Protein AF-A0A2T6AW06-F1 (afdb_monomer)

Foldseek 3Di:
DDDPPPVVVVVVVCVLVLLADCLLVQQLQQCLVVQACFDLQWQFQFKKWFWFDDPPKIKIWIWTQTCRVAGWTWIWITMPPDPHIDIFIDHFKDDPDQQADPVRARNDQLQDFDWIQGNNRTDTDGDDPVLCVVLVHDRPPPDPSSVSNSCCSVPVVSNDDDQVVVCVRVVHPDRGHTQDMDRWAARHHNPDRCVVGPQSVQVSVCSSVVHNPSHDHDDTQRHSVNRCPSVPPRD

Mean predicted aligned error: 7.68 Å

Sequence (235 aa):
MGVTTQLFSLFLVKEVLNLKGDFLRVVDDAMLDLITFDNDNINMAQARLSVFKDQKDWLLTIETVAFDGDYKNIVNVMGSNYNGRKIFGKEILSFPEWPVNDEGEFIISPYDMIHVKIQGEEVWVRPTQEDYQNAGIEPDPFGPTKLLRLLCYLFRDKFWIHDKELFQVIGIEKEMPLFFRTEHWRHPDVMEKPSQIEFFQQLDSAIAKNDPSIIEIKESNTHWSNWTYSDQPDF

Organism: NCBI:txid1242148

Secondary structure (DSSP, 8-state):
--SHHHHHHHHHHHHHHHTSSHHHHHHHHHHTT---S-BTTBEEEEEEEEEEE-SS-EEEEEEEEEESSSEEEEEEEEETT-SS-EEEEEE-EE-SS-SB-TTS-B---TTS-EEEEETTEEEEE---HHHHHHHT---SS--HHHHHHHHHHHHGGGGSPPHHHHHHHTT-SS---EEEEES---PPPTT--GGGSHHHHHHHHHHHHT-GGG----S---SGGG--SS-----

Nearest PDB structures (foldseek):
  2eoc-assembly1_A  TM=4.296E-01  e=2.277E+00  Homo sapiens
  5ay9-assembly1_A  TM=3.570E-01  e=3.870E+00  Ruminococcus albus 7 = DSM 20455

pLDDT: mean 85.82, std 16.73, range [36.03, 98.44]

InterPro domains:
  IPR054272 Protein of unknown function DUF7003 [PF22535] (22-228)

Structure (mmCIF, N/CA/C/O backbone):
data_AF-A0A2T6AW06-F1
#
_entry.id   AF-A0A2T6AW06-F1
#
loop_
_atom_site.group_PDB
_atom_site.id
_atom_site.type_symbol
_atom_site.label_atom_id
_atom_site.label_alt_id
_atom_site.label_comp_id
_atom_site.label_asym_id
_atom_site.label_entity_id
_atom_site.label_seq_id
_atom_site.pdbx_PDB_ins_code
_atom_site.Cartn_x
_atom_site.Cartn_y
_atom_site.Cartn_z
_atom_site.occupancy
_atom_site.B_iso_or_equiv
_atom_site.auth_seq_id
_atom_site.auth_comp_id
_atom_site.auth_asym_id
_atom_site.auth_atom_id
_atom_site.pdbx_PDB_model_num
ATOM 1 N N . MET A 1 1 ? -25.360 0.531 55.774 1.00 42.22 1 MET A N 1
ATOM 2 C CA . MET A 1 1 ? -25.378 -0.239 54.510 1.00 42.22 1 MET A CA 1
ATOM 3 C C . MET A 1 1 ? -25.730 0.726 53.393 1.00 42.22 1 MET A C 1
ATOM 5 O O . MET A 1 1 ? -26.860 1.186 53.384 1.00 42.22 1 MET A O 1
ATOM 9 N N . GLY A 1 2 ? -24.785 1.121 52.536 1.00 46.12 2 GLY A N 1
ATOM 10 C CA . GLY A 1 2 ? -25.113 2.074 51.464 1.00 46.12 2 GLY A CA 1
ATOM 11 C C . GLY A 1 2 ? -23.944 2.781 50.779 1.00 46.12 2 GLY A C 1
ATOM 12 O O . GLY A 1 2 ? -24.086 3.949 50.457 1.00 46.12 2 GLY A O 1
ATOM 13 N N . VAL A 1 3 ? -22.794 2.125 50.576 1.00 40.16 3 VAL A N 1
ATOM 14 C CA . VAL A 1 3 ? -21.659 2.753 49.853 1.00 40.16 3 VAL A CA 1
ATOM 15 C C . VAL A 1 3 ? -21.122 1.877 48.708 1.00 40.16 3 VAL A C 1
ATOM 17 O O . VAL A 1 3 ? -20.328 2.324 47.892 1.00 40.16 3 VAL A O 1
ATOM 20 N N . THR A 1 4 ? -21.592 0.637 48.561 1.00 44.06 4 THR A N 1
ATOM 21 C CA . THR A 1 4 ? -20.989 -0.327 47.625 1.00 44.06 4 THR A CA 1
ATOM 22 C C .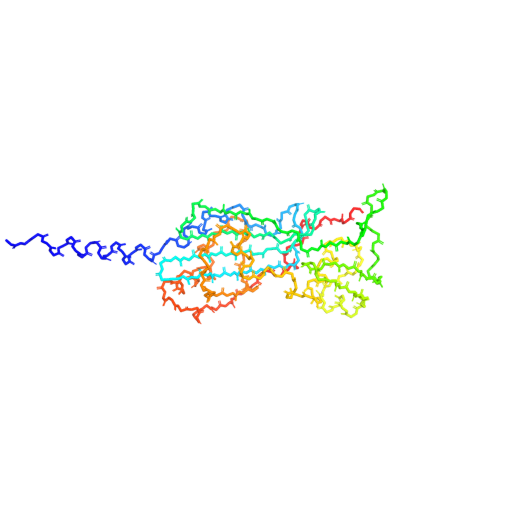 THR A 1 4 ? -21.564 -0.303 46.205 1.00 44.06 4 THR A C 1
ATOM 24 O O . THR A 1 4 ? -20.914 -0.791 45.287 1.00 44.06 4 THR A O 1
ATOM 27 N N . THR A 1 5 ? -22.741 0.287 45.978 1.00 41.75 5 THR A N 1
ATOM 28 C CA . THR A 1 5 ? -23.420 0.206 44.668 1.00 41.75 5 THR A CA 1
ATOM 29 C C . THR A 1 5 ? -22.958 1.278 43.673 1.00 41.75 5 THR A C 1
ATOM 31 O O . THR A 1 5 ? -22.972 1.048 42.467 1.00 41.75 5 THR A O 1
ATOM 34 N N . GLN A 1 6 ? -22.483 2.436 44.146 1.00 41.91 6 GLN A N 1
ATOM 35 C CA . GLN A 1 6 ? -22.081 3.544 43.265 1.00 41.91 6 GLN A CA 1
ATOM 36 C C . GLN A 1 6 ? -20.701 3.322 42.621 1.00 41.91 6 GLN A C 1
ATOM 38 O O . GLN A 1 6 ? -20.530 3.599 41.434 1.00 41.91 6 GLN A O 1
ATOM 43 N N . LEU A 1 7 ? -19.751 2.742 43.365 1.00 41.09 7 LEU A N 1
ATOM 44 C CA . LEU A 1 7 ? -18.394 2.442 42.884 1.00 41.09 7 LEU A CA 1
ATOM 45 C C . LEU A 1 7 ? -18.370 1.337 41.820 1.00 41.09 7 LEU A C 1
ATOM 47 O O . LEU A 1 7 ? -17.645 1.470 40.840 1.00 41.09 7 LEU A O 1
ATOM 51 N N . PHE A 1 8 ? -19.210 0.304 41.952 1.00 39.78 8 PHE A N 1
ATOM 52 C CA . PHE A 1 8 ? -19.344 -0.733 40.921 1.00 39.78 8 PHE A CA 1
ATOM 53 C C . PHE A 1 8 ? -19.911 -0.174 39.610 1.00 39.78 8 PHE A C 1
ATOM 55 O O . PHE A 1 8 ? -19.437 -0.548 38.542 1.00 39.78 8 PHE A O 1
ATOM 62 N N . SER A 1 9 ? -20.861 0.769 39.675 1.00 43.66 9 SER A N 1
ATOM 63 C CA . SER A 1 9 ? -21.398 1.412 38.467 1.00 43.66 9 SER A CA 1
ATOM 64 C C . SER A 1 9 ? -20.379 2.330 37.788 1.00 43.66 9 SER A C 1
ATOM 66 O O . SER A 1 9 ? -20.301 2.343 36.567 1.00 43.66 9 SER A O 1
ATOM 68 N N . LEU A 1 10 ? -19.542 3.042 38.553 1.00 37.84 10 LEU A N 1
ATOM 69 C CA . LEU A 1 10 ? -18.529 3.944 37.999 1.00 37.84 10 LEU A CA 1
ATOM 70 C C . LEU A 1 10 ? -17.351 3.181 37.370 1.00 37.84 10 LEU A C 1
ATOM 72 O O . LEU A 1 10 ? -16.771 3.647 36.393 1.00 37.84 10 LEU A O 1
ATOM 76 N N . PHE A 1 11 ? -17.014 2.008 37.917 1.00 40.41 11 PHE A N 1
ATOM 77 C CA . PHE A 1 11 ? -15.969 1.131 37.384 1.00 40.41 11 PHE A CA 1
ATOM 78 C C . PHE A 1 11 ? -16.415 0.456 36.080 1.00 40.41 11 PHE A C 1
ATOM 80 O O . PHE A 1 11 ? -15.694 0.521 35.090 1.00 40.41 11 PHE A O 1
ATOM 87 N N . LEU A 1 12 ? -17.652 -0.060 36.034 1.00 41.69 12 LEU A N 1
ATOM 88 C CA . LEU A 1 12 ? -18.259 -0.585 34.804 1.00 41.69 12 LEU A CA 1
ATOM 89 C C . LEU A 1 12 ? -18.465 0.507 33.748 1.00 41.69 12 LEU A C 1
ATOM 91 O O . LEU A 1 12 ? -18.233 0.263 32.572 1.00 41.69 12 LEU A O 1
ATOM 95 N N . VAL A 1 13 ? -18.850 1.725 34.141 1.00 43.25 13 VAL A N 1
ATOM 96 C CA . VAL A 1 13 ? -18.962 2.856 33.208 1.00 43.25 13 VAL A CA 1
ATOM 97 C C . VAL A 1 13 ? -17.587 3.268 32.678 1.00 43.25 13 VAL A C 1
ATOM 99 O O . VAL A 1 13 ? -17.487 3.566 31.496 1.00 43.25 13 VAL A O 1
ATOM 102 N N . LYS A 1 14 ? -16.511 3.212 33.478 1.00 36.03 14 LYS A N 1
ATOM 103 C CA . LYS A 1 14 ? -15.139 3.424 32.981 1.00 36.03 14 LYS A CA 1
ATOM 104 C C . LYS A 1 14 ? -14.641 2.300 32.075 1.00 36.03 14 LYS A C 1
ATOM 106 O O . LYS A 1 14 ? -13.979 2.615 31.102 1.00 36.03 14 LYS A O 1
ATOM 111 N N . GLU A 1 15 ? -14.961 1.034 32.334 1.00 40.47 15 GLU A N 1
ATOM 112 C CA . GLU A 1 15 ? -14.611 -0.079 31.430 1.00 40.47 15 GLU A CA 1
ATOM 113 C C . GLU A 1 15 ? -15.417 -0.047 30.123 1.00 40.47 15 GLU A C 1
ATOM 115 O O . GLU A 1 15 ? -14.869 -0.296 29.053 1.00 40.47 15 GLU A O 1
ATOM 120 N N . VAL A 1 16 ? -16.695 0.337 30.182 1.00 37.84 16 VAL A N 1
ATOM 121 C CA . VAL A 1 16 ? -17.551 0.501 28.996 1.00 37.84 16 VAL A CA 1
ATOM 122 C C . VAL A 1 16 ? -17.203 1.777 28.213 1.00 37.84 16 VAL A C 1
ATOM 124 O O . VAL A 1 16 ? -17.357 1.797 26.993 1.00 37.84 16 VAL A O 1
ATOM 127 N N . LEU A 1 17 ? -16.695 2.827 28.873 1.00 39.12 17 LEU A N 1
ATOM 128 C CA . LEU A 1 17 ? -16.169 4.032 28.217 1.00 39.12 17 LEU A CA 1
ATOM 129 C C . LEU A 1 17 ? -14.725 3.856 27.717 1.00 39.12 17 LEU A C 1
ATOM 131 O O . LEU A 1 17 ? -14.400 4.409 26.679 1.00 39.12 17 LEU A O 1
ATOM 135 N N . ASN A 1 18 ? -13.878 3.044 28.359 1.00 41.06 18 ASN A N 1
ATOM 136 C CA . ASN A 1 18 ? -12.513 2.771 27.877 1.00 41.06 18 ASN A CA 1
ATOM 137 C C . ASN A 1 18 ? -12.470 1.898 26.613 1.00 41.06 18 ASN A C 1
ATOM 139 O O . ASN A 1 18 ? -11.429 1.821 25.970 1.00 41.06 18 ASN A O 1
ATOM 143 N N . LEU A 1 19 ? -13.577 1.252 26.240 1.00 42.72 19 LEU A N 1
ATOM 144 C CA . LEU A 1 19 ? -13.702 0.526 24.970 1.00 42.72 19 LEU A CA 1
ATOM 145 C C . LEU A 1 19 ? -14.339 1.377 23.853 1.00 42.72 19 LEU A C 1
ATOM 147 O O . LEU A 1 19 ? -14.372 0.946 22.703 1.00 42.72 19 LEU A O 1
ATOM 151 N N . LYS A 1 20 ? -14.824 2.586 24.170 1.00 46.28 20 LYS A N 1
ATOM 152 C CA . LYS A 1 20 ? -15.375 3.559 23.217 1.00 46.28 20 LYS A CA 1
ATOM 153 C C . LYS A 1 20 ? -14.572 4.858 23.288 1.00 46.28 20 LYS A C 1
ATOM 155 O O . LYS A 1 20 ? -14.874 5.704 24.123 1.00 46.28 20 LYS A O 1
ATOM 160 N N . GLY A 1 21 ? -13.613 5.053 22.386 1.00 55.94 21 GLY A N 1
ATOM 161 C CA . GLY A 1 21 ? -13.165 6.419 22.083 1.00 55.94 21 GLY A CA 1
ATOM 162 C C . GLY A 1 21 ? -11.670 6.683 21.985 1.00 55.94 21 GLY A C 1
ATOM 163 O O . GLY A 1 21 ? -11.306 7.838 21.796 1.00 55.94 21 GLY A O 1
ATOM 164 N N . ASP A 1 22 ? -10.805 5.671 22.064 1.00 80.12 22 ASP A N 1
ATOM 165 C CA . ASP A 1 22 ? -9.368 5.902 21.874 1.00 80.12 22 ASP A CA 1
ATOM 166 C C . ASP A 1 22 ? -8.881 5.653 20.442 1.00 80.12 22 ASP A C 1
ATOM 168 O O . ASP A 1 22 ? -7.802 6.127 20.105 1.00 80.12 22 ASP A O 1
ATOM 172 N N . PHE A 1 23 ? -9.654 4.991 19.567 1.00 90.62 23 PHE A N 1
ATOM 173 C CA . PHE A 1 23 ? -9.221 4.761 18.180 1.00 90.62 23 PHE A CA 1
ATOM 174 C C . PHE A 1 23 ? -8.993 6.080 17.444 1.00 90.62 23 PHE A C 1
ATOM 176 O O . PHE A 1 23 ? -7.883 6.331 16.986 1.00 90.62 23 PHE A O 1
ATOM 183 N N . LEU A 1 24 ? -10.003 6.955 17.392 1.00 91.94 24 LEU A N 1
ATOM 184 C CA . LEU A 1 24 ? -9.873 8.242 16.700 1.00 91.94 24 LEU A CA 1
ATOM 185 C C . LEU A 1 24 ? -8.758 9.103 17.291 1.00 91.94 24 LEU A C 1
ATOM 187 O O . LEU A 1 24 ? -8.012 9.714 16.540 1.00 91.94 24 LEU A O 1
ATOM 191 N N . ARG A 1 25 ? -8.600 9.109 18.619 1.00 89.00 25 ARG A N 1
ATOM 192 C CA . ARG A 1 25 ? -7.515 9.839 19.283 1.00 89.00 25 ARG A CA 1
ATOM 193 C C . ARG A 1 25 ? -6.141 9.293 18.884 1.00 89.00 25 ARG A C 1
ATOM 195 O O . ARG A 1 25 ? -5.274 10.063 18.497 1.00 89.00 25 ARG A O 1
ATOM 202 N N . VAL A 1 26 ? -5.946 7.974 18.963 1.00 88.88 26 VAL A N 1
ATOM 203 C CA . VAL A 1 26 ? -4.674 7.324 18.607 1.00 88.88 26 VAL A CA 1
ATOM 204 C C . VAL A 1 26 ? -4.343 7.553 17.136 1.00 88.88 26 VAL A C 1
ATOM 206 O O . VAL A 1 26 ? -3.192 7.831 16.813 1.00 88.88 26 VAL A O 1
ATOM 209 N N . VAL A 1 27 ? -5.332 7.440 16.250 1.00 89.44 27 VAL A N 1
ATOM 210 C CA . VAL A 1 27 ? -5.133 7.617 14.810 1.00 89.44 27 VAL A CA 1
ATOM 211 C C . VAL A 1 27 ? -4.899 9.091 14.466 1.00 89.44 27 VAL A C 1
ATOM 213 O O . VAL A 1 27 ? -3.992 9.366 13.688 1.00 89.44 27 VAL A O 1
ATOM 216 N N . ASP A 1 28 ? -5.601 10.037 15.097 1.00 88.81 28 ASP A N 1
ATOM 217 C CA . ASP A 1 28 ? -5.308 11.472 14.975 1.00 88.81 28 ASP A CA 1
ATOM 218 C C . ASP A 1 28 ? -3.866 11.788 15.376 1.00 88.81 28 ASP A C 1
ATOM 220 O O . ASP A 1 28 ? -3.157 12.438 14.615 1.00 88.81 28 ASP A O 1
ATOM 224 N N . ASP A 1 29 ? -3.424 11.308 16.543 1.00 83.94 29 ASP A N 1
ATOM 225 C CA . ASP A 1 29 ? -2.073 11.560 17.054 1.00 83.94 29 ASP A CA 1
ATOM 226 C C . ASP A 1 29 ? -0.998 10.909 16.160 1.00 83.94 29 ASP A C 1
ATOM 228 O O . ASP A 1 29 ? 0.067 11.481 15.933 1.00 83.94 29 ASP A O 1
ATOM 232 N N . ALA A 1 30 ? -1.266 9.706 15.645 1.00 81.50 30 ALA A N 1
ATOM 233 C CA . ALA A 1 30 ? -0.309 8.924 14.866 1.00 81.50 30 ALA A CA 1
ATOM 234 C C . ALA A 1 30 ? -0.206 9.353 13.397 1.00 81.50 30 ALA A C 1
ATOM 236 O O . ALA A 1 30 ? 0.849 9.176 12.783 1.00 81.50 30 ALA A O 1
ATOM 237 N N . MET A 1 31 ? -1.290 9.869 12.815 1.00 78.75 31 MET A N 1
ATOM 238 C CA . MET A 1 31 ? -1.335 10.192 11.391 1.00 78.75 31 MET A CA 1
ATOM 239 C C . MET A 1 31 ? -0.787 11.572 11.050 1.00 78.75 31 MET A C 1
ATOM 241 O O . MET A 1 31 ? -0.609 11.835 9.869 1.00 78.75 31 MET A O 1
ATOM 245 N N . LEU A 1 32 ? -0.447 12.412 12.035 1.00 66.75 32 LEU A N 1
ATOM 246 C CA . LEU A 1 32 ? 0.095 13.758 11.794 1.00 66.75 32 LEU A CA 1
ATOM 247 C C . LEU A 1 32 ? 1.377 13.778 10.943 1.00 66.75 32 LEU A C 1
ATOM 249 O O . LEU A 1 32 ? 1.620 14.728 10.207 1.00 66.75 32 LEU A O 1
ATOM 253 N N . ASP A 1 33 ? 2.162 12.706 11.002 1.00 59.56 33 ASP A N 1
ATOM 254 C CA . ASP A 1 33 ? 3.396 12.536 10.228 1.00 59.56 33 ASP A CA 1
ATOM 255 C C . ASP A 1 33 ? 3.199 11.640 8.982 1.00 59.56 33 ASP A C 1
ATOM 257 O O . ASP A 1 33 ? 4.164 11.187 8.362 1.00 59.56 33 ASP A O 1
ATOM 261 N N . LEU A 1 34 ? 1.959 11.235 8.712 1.00 63.47 34 LEU A N 1
ATOM 262 C CA . LEU A 1 34 ? 1.530 10.259 7.700 1.00 63.47 34 LEU A CA 1
ATOM 263 C C . LEU A 1 34 ? 0.617 10.930 6.658 1.00 63.47 34 LEU A C 1
ATOM 265 O O . LEU A 1 34 ? 0.141 10.248 5.762 1.00 63.47 34 LEU A O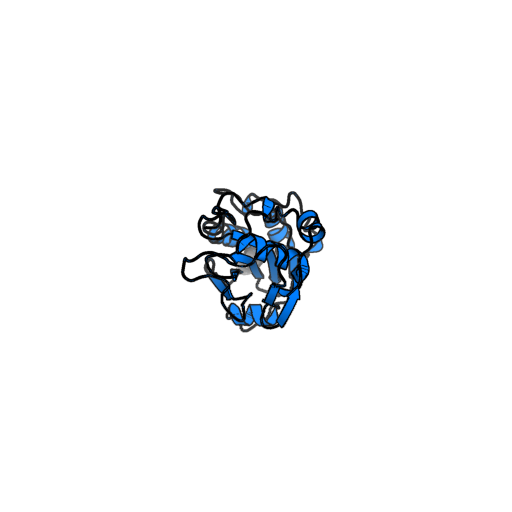 1
ATOM 269 N N . ILE A 1 35 ? 0.338 12.231 6.834 1.00 55.91 35 ILE A N 1
ATOM 270 C CA . ILE A 1 35 ? -0.782 12.944 6.212 1.00 55.91 35 ILE A CA 1
ATOM 271 C C . ILE A 1 35 ? -0.685 12.983 4.679 1.00 55.91 35 ILE A C 1
ATOM 273 O O . ILE A 1 35 ? -1.683 13.211 4.008 1.00 55.91 35 ILE A O 1
ATOM 277 N N . THR A 1 36 ? 0.483 12.732 4.093 1.00 61.00 36 THR A N 1
ATOM 278 C CA . THR A 1 36 ? 0.592 12.669 2.640 1.00 61.00 36 THR A CA 1
ATOM 279 C C . THR A 1 36 ? 1.218 11.362 2.190 1.00 61.00 36 THR A C 1
ATOM 281 O O . THR A 1 36 ? 2.331 11.001 2.575 1.00 61.00 36 THR A O 1
ATOM 284 N N . PHE A 1 37 ? 0.502 10.663 1.306 1.00 68.19 37 PHE A N 1
ATOM 285 C CA . PHE A 1 37 ? 1.133 9.713 0.387 1.00 68.19 37 PHE A CA 1
ATOM 286 C C . PHE A 1 37 ? 2.040 10.415 -0.629 1.00 68.19 37 PHE A C 1
ATOM 288 O O . PHE A 1 37 ? 2.830 9.757 -1.291 1.00 68.19 37 PHE A O 1
ATOM 295 N N . ASP A 1 38 ? 1.916 11.737 -0.717 1.00 55.38 38 ASP A N 1
ATOM 296 C CA . ASP A 1 38 ? 2.674 12.640 -1.567 1.00 55.38 38 ASP A CA 1
ATOM 297 C C . ASP A 1 38 ? 3.701 13.387 -0.699 1.00 55.38 38 ASP A C 1
ATOM 299 O O . ASP A 1 38 ? 3.436 14.433 -0.101 1.00 55.38 38 ASP A O 1
ATOM 303 N N . ASN A 1 39 ? 4.849 12.747 -0.510 1.00 66.81 39 ASN A N 1
ATOM 304 C CA . ASN A 1 39 ? 6.027 13.307 0.147 1.00 66.81 39 ASN A CA 1
ATOM 305 C C . ASN A 1 39 ? 7.137 13.291 -0.900 1.00 66.81 39 ASN A C 1
ATOM 307 O O . ASN A 1 39 ? 7.296 12.269 -1.557 1.00 66.81 39 ASN A O 1
ATOM 311 N N . ASP A 1 40 ? 7.935 14.360 -0.985 1.00 59.69 40 ASP A N 1
ATOM 312 C CA . ASP A 1 40 ? 9.032 14.577 -1.950 1.00 59.69 40 ASP A CA 1
ATOM 313 C C . ASP A 1 40 ? 10.016 13.400 -2.135 1.00 59.69 40 ASP A C 1
ATOM 315 O O . ASP A 1 40 ? 10.842 13.425 -3.046 1.00 59.69 40 ASP A O 1
ATOM 319 N N . ASN A 1 41 ? 9.957 12.383 -1.271 1.00 70.19 41 ASN A N 1
ATOM 320 C CA . ASN A 1 41 ? 10.837 11.220 -1.255 1.00 70.19 41 ASN A CA 1
ATOM 321 C C . ASN A 1 41 ? 10.125 9.867 -1.456 1.00 70.19 41 ASN A C 1
ATOM 323 O O . ASN A 1 41 ? 10.793 8.841 -1.366 1.00 70.19 41 ASN A O 1
ATOM 327 N N . ILE A 1 42 ? 8.798 9.814 -1.633 1.00 81.38 42 ILE A N 1
ATOM 328 C CA . ILE A 1 42 ? 8.043 8.549 -1.696 1.00 81.38 42 ILE A CA 1
ATOM 329 C C . ILE A 1 42 ? 7.013 8.606 -2.824 1.00 81.38 42 ILE A C 1
ATOM 331 O O . ILE A 1 42 ? 5.963 9.226 -2.684 1.00 81.38 42 ILE A O 1
ATOM 335 N N . ASN A 1 43 ? 7.259 7.846 -3.890 1.00 89.06 43 ASN A N 1
ATOM 336 C CA . ASN A 1 43 ? 6.323 7.714 -5.001 1.00 89.06 43 ASN A CA 1
ATOM 337 C C . ASN A 1 43 ? 5.463 6.456 -4.820 1.00 89.06 43 ASN A C 1
ATOM 339 O O . ASN A 1 43 ? 5.918 5.327 -5.038 1.00 89.06 43 ASN A O 1
ATOM 343 N N . MET A 1 44 ? 4.209 6.636 -4.402 1.00 91.94 44 MET A N 1
ATOM 344 C CA . MET A 1 44 ? 3.280 5.529 -4.156 1.00 91.94 44 MET A CA 1
ATOM 345 C C . MET A 1 44 ? 2.804 4.860 -5.459 1.00 91.94 44 MET A C 1
ATOM 347 O O . MET A 1 44 ? 2.527 5.515 -6.469 1.00 91.94 44 MET A O 1
ATOM 351 N N . ALA A 1 45 ? 2.623 3.539 -5.399 1.00 95.12 45 ALA A N 1
ATOM 352 C CA . ALA A 1 45 ? 1.967 2.741 -6.432 1.00 95.12 45 ALA A CA 1
ATOM 353 C C . ALA A 1 45 ? 0.632 2.129 -5.978 1.00 95.12 45 ALA A C 1
ATOM 355 O O . ALA A 1 45 ? -0.321 2.104 -6.754 1.00 95.12 45 ALA A O 1
ATOM 356 N N . GLN A 1 46 ? 0.531 1.662 -4.733 1.00 95.44 46 GLN A N 1
ATOM 357 C CA . GLN A 1 46 ? -0.729 1.180 -4.158 1.00 95.44 46 GLN A CA 1
ATOM 358 C C . GLN A 1 46 ? -0.693 1.233 -2.631 1.00 95.44 46 GLN A C 1
ATOM 360 O O . GLN A 1 46 ? 0.381 1.190 -2.029 1.00 95.44 46 GLN A O 1
ATOM 365 N N . ALA A 1 47 ? -1.868 1.276 -2.003 1.00 95.50 47 ALA A N 1
ATOM 366 C CA . ALA A 1 47 ? -1.987 1.261 -0.553 1.00 95.50 47 ALA A CA 1
ATOM 367 C C . ALA A 1 47 ? -3.107 0.334 -0.069 1.00 95.50 47 ALA A C 1
ATOM 369 O O . ALA A 1 47 ? -4.127 0.159 -0.738 1.00 95.50 47 ALA A O 1
ATOM 370 N N . ARG A 1 48 ? -2.917 -0.248 1.116 1.00 97.19 48 ARG A N 1
ATOM 371 C CA . ARG A 1 48 ? -3.874 -1.152 1.756 1.00 97.19 48 ARG A CA 1
ATOM 372 C C . ARG A 1 48 ? -3.978 -0.862 3.239 1.00 97.19 48 ARG A C 1
ATOM 374 O O . ARG A 1 48 ? -2.982 -0.826 3.955 1.00 97.19 48 ARG A O 1
ATOM 381 N N . LEU A 1 49 ? -5.208 -0.730 3.707 1.00 97.19 49 LEU A N 1
ATOM 382 C CA . LEU A 1 49 ? -5.537 -0.582 5.111 1.00 97.19 49 LEU A CA 1
ATOM 383 C C . LEU A 1 49 ? -6.094 -1.902 5.638 1.00 97.19 49 LEU A C 1
ATOM 385 O O . LEU A 1 49 ? -7.011 -2.479 5.051 1.00 97.19 49 LEU A O 1
ATOM 389 N N . SER A 1 50 ? -5.558 -2.373 6.761 1.00 98.06 50 SER A N 1
ATOM 390 C CA . SER A 1 50 ? -6.090 -3.530 7.484 1.00 98.06 50 SER A CA 1
ATOM 391 C C . SER A 1 50 ? -6.324 -3.179 8.945 1.00 98.06 50 SER A C 1
ATOM 393 O O . SER A 1 50 ? -5.482 -2.557 9.586 1.00 98.06 50 SER A O 1
ATOM 395 N N . VAL A 1 51 ? -7.458 -3.614 9.479 1.00 97.44 51 VAL A N 1
ATOM 396 C CA . VAL A 1 51 ? -7.733 -3.630 10.911 1.00 97.44 51 VAL A CA 1
ATOM 397 C C . VAL A 1 51 ? -7.733 -5.078 11.362 1.00 97.44 51 VAL A C 1
ATOM 399 O O . VAL A 1 51 ? -8.516 -5.886 10.863 1.00 97.44 51 VAL A O 1
ATOM 402 N N . PHE A 1 52 ? -6.881 -5.397 12.325 1.00 96.38 52 PHE A N 1
ATOM 403 C CA . PHE A 1 52 ? -6.910 -6.654 13.057 1.00 96.38 52 PHE A CA 1
ATOM 404 C C . PHE A 1 52 ? -7.466 -6.393 14.448 1.00 96.38 52 PHE A C 1
ATOM 406 O O . PHE A 1 52 ? -7.189 -5.356 15.054 1.00 96.38 52 PHE A O 1
ATOM 413 N N . LYS A 1 53 ? -8.278 -7.311 14.963 1.00 93.81 53 LYS A N 1
ATOM 414 C CA . LYS A 1 53 ? -8.971 -7.101 16.232 1.00 93.81 53 LYS A CA 1
ATOM 415 C C . LYS A 1 53 ? -9.178 -8.416 16.966 1.00 93.81 53 LYS A C 1
ATOM 417 O O . LYS A 1 53 ? -9.595 -9.406 16.373 1.00 93.81 53 LYS A O 1
ATOM 422 N N . ASP A 1 54 ? -8.961 -8.399 18.277 1.00 91.38 54 ASP A N 1
ATOM 423 C CA . ASP A 1 54 ? -9.422 -9.455 19.173 1.00 91.38 54 ASP A CA 1
ATOM 424 C C . ASP A 1 54 ? -10.450 -8.918 20.192 1.00 91.38 54 ASP A C 1
ATOM 426 O O . ASP A 1 54 ? -11.107 -7.895 19.974 1.00 91.38 54 ASP A O 1
ATOM 430 N N . GLN A 1 55 ? -10.697 -9.639 21.285 1.00 85.94 55 GLN A N 1
ATOM 431 C CA . GLN A 1 55 ? -11.680 -9.207 22.285 1.00 85.94 55 GLN A CA 1
ATOM 432 C C . GLN A 1 55 ? -11.262 -7.953 23.066 1.00 85.94 55 GLN A C 1
ATOM 434 O O . GLN A 1 55 ? -12.132 -7.291 23.628 1.00 85.94 55 GLN A O 1
ATOM 439 N N . LYS A 1 56 ? -9.964 -7.649 23.133 1.00 84.81 56 LYS A N 1
ATOM 440 C CA . LYS A 1 56 ? -9.400 -6.581 23.966 1.00 84.81 56 LYS A CA 1
ATOM 441 C C . LYS A 1 56 ? -8.771 -5.476 23.134 1.00 84.81 56 LYS A C 1
ATOM 443 O O . LYS A 1 56 ? -8.919 -4.310 23.480 1.00 84.81 56 LYS A O 1
ATOM 448 N N . ASP A 1 57 ? -8.107 -5.855 22.050 1.00 90.31 57 ASP A N 1
ATOM 449 C CA . ASP A 1 57 ? -7.193 -4.988 21.331 1.00 90.31 57 ASP A CA 1
ATOM 450 C C . ASP A 1 57 ? -7.555 -4.848 19.859 1.00 90.31 57 ASP A C 1
ATOM 452 O O . ASP A 1 57 ? -8.217 -5.705 19.262 1.00 90.31 57 ASP A O 1
ATOM 456 N N . TRP A 1 58 ? -7.074 -3.757 19.269 1.00 93.38 58 TRP A N 1
ATOM 457 C CA . TRP A 1 58 ? -7.126 -3.509 17.835 1.00 93.38 58 TRP 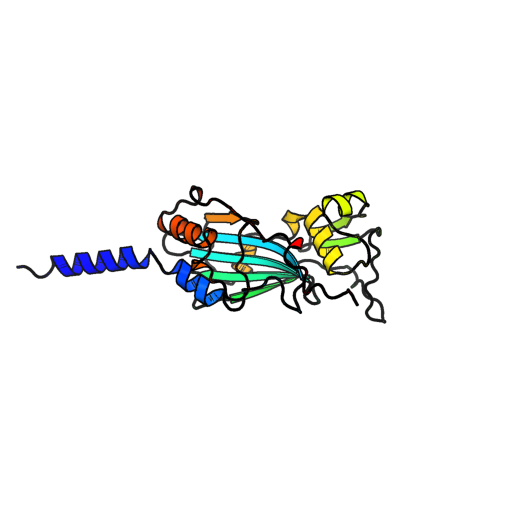A CA 1
ATOM 458 C C . TRP A 1 58 ? -5.758 -3.050 17.326 1.00 93.38 58 TRP A C 1
ATOM 460 O O . TRP A 1 58 ? -4.973 -2.427 18.047 1.00 93.38 58 TRP A O 1
ATOM 470 N N . LEU A 1 59 ? -5.501 -3.358 16.062 1.00 94.12 59 LEU A N 1
ATOM 471 C CA . LEU A 1 59 ? -4.317 -2.981 15.313 1.00 94.12 59 LEU A CA 1
ATOM 472 C C . LEU A 1 59 ? -4.765 -2.450 13.954 1.00 94.12 59 LEU A C 1
ATOM 474 O O . LEU A 1 59 ? -5.480 -3.139 13.234 1.00 94.12 59 LEU A O 1
ATOM 478 N N . LEU A 1 60 ? -4.341 -1.244 13.605 1.00 95.25 60 LEU A N 1
ATOM 479 C CA . LEU A 1 60 ? -4.493 -0.657 12.284 1.00 95.25 60 LEU A CA 1
ATOM 480 C C . LEU A 1 60 ? -3.133 -0.696 11.588 1.00 95.25 60 LEU A C 1
ATOM 482 O O . LEU A 1 60 ? -2.151 -0.162 12.108 1.00 95.25 60 LEU A O 1
ATOM 486 N N . THR A 1 61 ? -3.086 -1.294 10.404 1.00 95.31 61 THR A N 1
ATOM 487 C CA . THR A 1 61 ? -1.918 -1.253 9.527 1.00 95.31 61 THR A CA 1
ATOM 488 C C . THR A 1 61 ? -2.269 -0.549 8.228 1.00 95.31 61 THR A C 1
ATOM 490 O O . THR A 1 61 ? -3.314 -0.821 7.635 1.00 95.31 61 THR A O 1
ATOM 493 N N . ILE A 1 62 ? -1.380 0.324 7.769 1.00 94.56 62 ILE A N 1
ATOM 494 C CA . ILE A 1 62 ? -1.431 0.924 6.436 1.00 94.56 62 ILE A CA 1
ATOM 495 C C . ILE A 1 62 ? -0.144 0.542 5.727 1.00 94.56 62 ILE A C 1
ATOM 497 O O . ILE A 1 62 ? 0.935 0.992 6.109 1.00 94.56 62 ILE A O 1
ATOM 501 N N . GLU A 1 63 ? -0.281 -0.331 4.740 1.00 95.06 63 GLU A N 1
ATOM 502 C CA . GLU A 1 63 ? 0.778 -0.719 3.819 1.00 95.06 63 GLU A CA 1
ATOM 503 C C . GLU A 1 63 ? 0.766 0.232 2.629 1.00 95.06 63 GLU A C 1
ATOM 505 O O . GLU A 1 63 ? -0.275 0.404 1.991 1.00 95.06 63 GLU A O 1
ATOM 510 N N . THR A 1 64 ? 1.922 0.805 2.316 1.00 94.38 64 THR A N 1
ATOM 511 C CA . THR A 1 64 ? 2.143 1.628 1.130 1.00 94.38 64 THR A CA 1
ATOM 512 C C . THR A 1 64 ? 3.250 0.992 0.310 1.00 94.38 64 THR A C 1
ATOM 514 O O . THR A 1 64 ? 4.403 0.952 0.737 1.00 94.38 64 THR A O 1
ATOM 517 N N . VAL A 1 65 ? 2.907 0.500 -0.874 1.00 96.06 65 VAL A N 1
ATOM 518 C CA . VAL A 1 65 ? 3.886 0.053 -1.864 1.00 96.06 65 VAL A CA 1
ATOM 519 C C . VAL A 1 65 ? 4.367 1.280 -2.620 1.00 96.06 65 VAL A C 1
ATOM 521 O O . VAL A 1 65 ? 3.560 1.965 -3.255 1.00 96.06 65 VAL A O 1
ATOM 524 N N . ALA A 1 66 ? 5.660 1.569 -2.528 1.00 93.62 66 ALA A N 1
ATOM 525 C CA . ALA A 1 66 ? 6.244 2.790 -3.058 1.00 93.62 66 ALA A CA 1
ATOM 526 C C . ALA A 1 66 ? 7.694 2.606 -3.515 1.00 93.62 66 ALA A C 1
ATOM 528 O O . ALA A 1 66 ? 8.359 1.622 -3.176 1.00 93.62 66 ALA A O 1
ATOM 529 N N . PHE A 1 67 ? 8.162 3.591 -4.276 1.00 91.62 67 PHE A N 1
ATOM 530 C CA . PHE A 1 67 ? 9.563 3.787 -4.611 1.00 91.62 67 PHE A CA 1
ATOM 531 C C . PHE A 1 67 ? 10.110 5.006 -3.852 1.00 91.62 67 PHE A C 1
ATOM 533 O O . PHE A 1 67 ? 9.550 6.095 -3.966 1.00 91.62 67 PHE A O 1
ATOM 540 N N . ASP A 1 68 ? 11.181 4.818 -3.081 1.00 86.56 68 ASP A N 1
ATOM 541 C CA . ASP A 1 68 ? 11.865 5.867 -2.298 1.00 86.56 68 ASP A CA 1
ATOM 542 C C . ASP A 1 68 ? 13.378 5.939 -2.598 1.00 86.56 68 ASP A C 1
ATOM 544 O O . ASP A 1 68 ? 14.177 6.395 -1.779 1.00 86.56 68 ASP A O 1
ATOM 548 N N . GLY A 1 69 ? 13.777 5.419 -3.762 1.00 87.12 69 GLY A N 1
ATOM 549 C CA . GLY A 1 69 ? 15.147 5.003 -4.075 1.00 87.12 69 GLY A CA 1
ATOM 550 C C . GLY A 1 69 ? 15.285 3.478 -4.101 1.00 87.12 69 GLY A C 1
ATOM 551 O O . GLY A 1 69 ? 16.036 2.954 -4.919 1.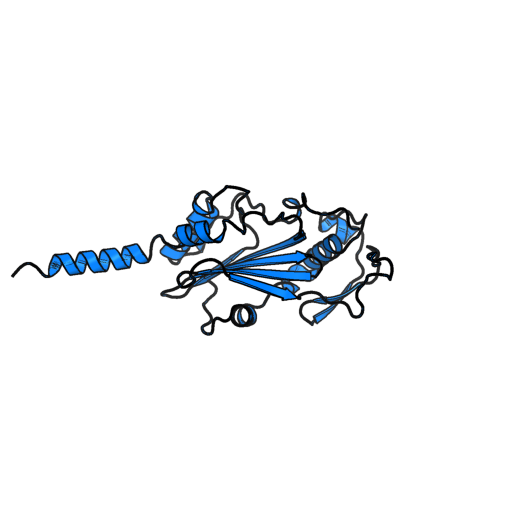00 87.12 69 GLY A O 1
ATOM 552 N N . ASP A 1 70 ? 14.468 2.774 -3.310 1.00 89.81 70 ASP A N 1
ATOM 553 C CA . ASP A 1 70 ? 14.256 1.328 -3.400 1.00 89.81 70 ASP A CA 1
ATOM 554 C C . ASP A 1 70 ? 12.761 1.008 -3.535 1.00 89.81 70 ASP A C 1
ATOM 556 O O . ASP A 1 70 ? 11.892 1.827 -3.238 1.00 89.81 70 ASP A O 1
ATOM 560 N N . TYR A 1 71 ? 12.438 -0.223 -3.930 1.00 94.31 71 TYR A N 1
ATOM 561 C CA . TYR A 1 71 ? 11.057 -0.701 -3.998 1.00 94.31 71 TYR A CA 1
ATOM 562 C C . TYR A 1 71 ? 10.627 -1.327 -2.667 1.00 94.31 71 TYR A C 1
ATOM 564 O O . TYR A 1 71 ? 10.991 -2.467 -2.345 1.00 94.31 71 TYR A O 1
ATOM 572 N N . LYS A 1 72 ? 9.817 -0.598 -1.894 1.00 93.56 72 LYS A N 1
ATOM 573 C CA . LYS A 1 72 ? 9.445 -0.978 -0.526 1.00 93.56 72 LYS A CA 1
ATOM 574 C C . LYS A 1 72 ? 7.936 -1.080 -0.334 1.00 93.56 72 LYS A C 1
ATOM 576 O O . LYS A 1 72 ? 7.158 -0.343 -0.931 1.00 93.56 72 LYS A O 1
ATOM 581 N N . ASN A 1 73 ? 7.530 -1.972 0.564 1.00 94.44 73 ASN A N 1
ATOM 582 C CA . ASN A 1 73 ? 6.251 -1.885 1.254 1.00 94.44 73 ASN A CA 1
ATOM 583 C C . ASN A 1 73 ? 6.511 -1.272 2.636 1.00 94.44 73 ASN A C 1
ATOM 585 O O . ASN A 1 73 ? 7.196 -1.862 3.480 1.00 94.44 73 ASN A O 1
ATOM 589 N N . ILE A 1 74 ? 6.018 -0.051 2.819 1.00 92.75 74 ILE A N 1
ATOM 590 C CA . ILE A 1 74 ? 6.124 0.731 4.046 1.00 92.75 74 ILE A CA 1
ATOM 591 C C . ILE A 1 74 ? 4.876 0.455 4.878 1.00 92.75 74 ILE A C 1
ATOM 593 O O . ILE A 1 74 ? 3.764 0.809 4.492 1.00 92.75 74 ILE A O 1
ATOM 597 N N . VAL A 1 75 ? 5.062 -0.157 6.042 1.00 92.94 75 VAL A N 1
ATOM 598 C CA . VAL A 1 75 ? 3.985 -0.534 6.955 1.00 92.94 75 VAL A CA 1
ATOM 599 C C . VAL A 1 75 ? 3.934 0.450 8.111 1.00 92.94 75 VAL A C 1
ATOM 601 O O . VAL A 1 75 ? 4.790 0.441 8.998 1.00 92.94 75 VAL A O 1
ATOM 604 N N . ASN A 1 76 ? 2.890 1.266 8.135 1.00 92.12 76 ASN A N 1
ATOM 605 C CA . ASN A 1 76 ? 2.557 2.100 9.277 1.00 92.12 76 ASN A CA 1
ATOM 606 C C . ASN A 1 76 ? 1.634 1.329 10.214 1.00 92.12 76 ASN A C 1
ATOM 608 O O . ASN A 1 76 ? 0.621 0.785 9.779 1.00 92.12 76 ASN A O 1
ATOM 612 N N . VAL A 1 77 ? 1.964 1.310 11.502 1.00 92.12 77 VAL A N 1
ATOM 613 C CA . VAL A 1 77 ? 1.262 0.521 12.516 1.00 92.12 77 VAL A CA 1
ATOM 614 C C . VAL A 1 77 ? 0.796 1.417 13.654 1.00 92.12 77 VAL A C 1
ATOM 616 O O . VAL A 1 77 ? 1.582 2.179 14.224 1.00 92.12 77 VAL A O 1
ATOM 619 N N . MET A 1 78 ? -0.482 1.281 13.993 1.00 91.75 78 MET A N 1
ATOM 620 C CA . MET A 1 78 ? -1.154 1.911 15.126 1.00 91.75 78 MET A CA 1
ATOM 621 C C . MET A 1 78 ? -1.966 0.847 15.867 1.00 91.75 78 MET A C 1
ATOM 623 O O . MET A 1 78 ? -2.417 -0.121 15.262 1.00 91.75 78 MET A O 1
ATOM 627 N N . GLY A 1 79 ? -2.201 1.008 17.164 1.00 89.38 79 GLY A N 1
ATOM 628 C CA . GLY A 1 79 ? -3.028 0.058 17.906 1.00 89.38 79 GLY A CA 1
ATOM 629 C C . GLY A 1 79 ? -3.331 0.504 19.326 1.00 89.38 79 GLY A C 1
ATOM 630 O O . GLY A 1 79 ? -2.693 1.422 19.838 1.00 89.38 79 GLY A O 1
ATOM 631 N N . SER A 1 80 ? -4.267 -0.185 19.981 1.00 85.06 80 SER A N 1
ATOM 632 C CA . SER A 1 80 ? -4.694 0.110 21.362 1.00 85.06 80 SER A CA 1
ATOM 633 C C . SER A 1 80 ? -3.550 0.060 22.379 1.00 85.06 80 SER A C 1
ATOM 635 O O . SER A 1 80 ? -3.528 0.847 23.320 1.00 85.06 80 SER A O 1
ATOM 637 N N . ASN A 1 81 ? -2.582 -0.835 22.164 1.00 79.56 81 ASN A N 1
ATOM 638 C CA . ASN A 1 81 ? -1.415 -1.020 23.033 1.00 79.56 81 ASN A CA 1
ATOM 639 C C . ASN A 1 81 ? -0.134 -0.375 22.483 1.00 79.56 81 ASN A C 1
ATOM 641 O O . ASN A 1 81 ? 0.959 -0.623 22.997 1.00 79.56 81 ASN A O 1
ATOM 645 N N . TYR A 1 82 ? -0.247 0.438 21.431 1.00 71.06 82 TYR A N 1
ATOM 646 C CA . TYR A 1 82 ? 0.878 1.167 20.862 1.00 71.06 82 TYR A CA 1
ATOM 647 C C . TYR A 1 82 ? 0.867 2.611 21.346 1.00 71.06 82 TYR A C 1
ATOM 649 O O . TYR A 1 82 ? -0.118 3.328 21.196 1.00 71.06 82 TYR A O 1
ATOM 657 N N . ASN A 1 83 ? 1.994 3.057 21.899 1.00 67.31 83 ASN A N 1
ATOM 658 C CA . ASN A 1 83 ? 2.191 4.472 22.173 1.00 67.31 83 ASN A CA 1
ATOM 659 C C . ASN A 1 83 ? 2.702 5.159 20.899 1.00 67.31 83 ASN A C 1
ATOM 661 O O . ASN A 1 83 ? 3.906 5.179 20.644 1.00 67.31 83 ASN A O 1
ATOM 665 N N . GLY A 1 84 ? 1.773 5.669 20.091 1.00 73.31 84 GLY A N 1
ATOM 666 C CA . GLY A 1 84 ? 2.064 6.335 18.822 1.00 73.31 84 GLY A CA 1
ATOM 667 C C . GLY A 1 84 ? 2.224 5.379 17.636 1.00 73.31 84 GLY A C 1
ATOM 668 O O . GLY A 1 84 ? 1.797 4.223 17.671 1.00 73.31 84 GLY A O 1
ATOM 669 N N . ARG A 1 85 ? 2.829 5.894 16.562 1.00 83.56 85 ARG A N 1
ATOM 670 C CA . ARG A 1 85 ? 3.036 5.197 15.286 1.00 83.56 85 ARG A CA 1
ATOM 671 C C . ARG A 1 85 ? 4.354 4.423 15.281 1.00 83.56 85 ARG A C 1
ATOM 673 O O . ARG A 1 85 ? 5.378 4.936 15.730 1.00 83.56 85 ARG A O 1
ATOM 680 N N . LYS A 1 86 ? 4.358 3.230 14.684 1.00 87.69 86 LYS A N 1
ATOM 681 C CA . LYS A 1 86 ? 5.589 2.547 14.250 1.00 87.69 86 LYS A CA 1
ATOM 682 C C . LYS A 1 86 ? 5.612 2.401 12.734 1.00 87.69 86 LYS A C 1
ATOM 684 O O . LYS A 1 86 ? 4.558 2.240 12.128 1.00 87.69 86 LYS A O 1
ATOM 689 N N . ILE A 1 87 ? 6.806 2.450 12.151 1.00 88.62 87 ILE A N 1
ATOM 690 C CA . ILE A 1 87 ? 7.022 2.324 10.708 1.00 88.62 87 ILE A CA 1
ATOM 691 C C . ILE A 1 87 ? 8.007 1.189 10.474 1.00 88.62 87 ILE A C 1
ATOM 693 O O . ILE A 1 87 ? 9.049 1.124 11.128 1.00 88.62 87 ILE A O 1
ATOM 697 N N . PHE A 1 88 ? 7.671 0.314 9.537 1.00 89.69 88 PHE A N 1
ATOM 698 C CA . PHE A 1 88 ? 8.527 -0.770 9.079 1.00 89.69 88 PHE A CA 1
ATOM 699 C C . PHE A 1 88 ? 8.648 -0.684 7.560 1.00 89.69 88 PHE A C 1
ATOM 701 O O . PHE A 1 88 ? 7.696 -0.295 6.892 1.00 89.69 88 PHE A O 1
ATOM 708 N N . GLY A 1 89 ? 9.807 -1.035 7.016 1.00 89.25 89 GLY A N 1
ATOM 709 C CA . GLY A 1 89 ? 10.025 -1.124 5.577 1.00 89.25 89 GLY A CA 1
ATOM 710 C C . GLY A 1 89 ? 10.440 -2.540 5.213 1.00 89.25 89 GLY A C 1
ATOM 711 O O . GLY A 1 89 ? 11.308 -3.114 5.872 1.00 89.25 89 GLY A O 1
ATOM 712 N N . LYS A 1 90 ? 9.824 -3.095 4.172 1.00 91.56 90 LYS A N 1
ATOM 713 C CA . LYS A 1 90 ? 10.222 -4.372 3.577 1.00 91.56 90 LYS A CA 1
ATOM 714 C C . LYS A 1 90 ? 10.517 -4.148 2.102 1.00 91.56 90 LYS A C 1
ATOM 716 O O . LYS A 1 90 ? 9.669 -3.611 1.397 1.00 91.56 90 LYS A O 1
ATOM 721 N N . GLU A 1 91 ? 11.683 -4.571 1.633 1.00 93.56 91 GLU A N 1
ATOM 722 C CA . GLU A 1 91 ? 11.958 -4.643 0.198 1.00 93.56 91 GLU A CA 1
ATOM 723 C C . GLU A 1 91 ? 11.043 -5.698 -0.439 1.00 93.56 91 GLU A C 1
ATOM 725 O O . GLU A 1 91 ? 10.924 -6.822 0.059 1.00 93.56 91 GLU A O 1
ATOM 730 N N . ILE A 1 92 ? 10.350 -5.324 -1.512 1.00 94.19 92 ILE A N 1
ATOM 731 C CA . ILE A 1 92 ? 9.316 -6.169 -2.135 1.00 94.19 92 ILE A CA 1
ATOM 732 C C . ILE A 1 92 ? 9.582 -6.484 -3.600 1.00 94.19 92 ILE A C 1
ATOM 734 O O . ILE A 1 92 ? 8.959 -7.404 -4.127 1.00 94.19 92 ILE A O 1
ATOM 738 N N . LEU A 1 93 ? 10.493 -5.758 -4.245 1.00 96.19 93 LEU A N 1
ATOM 739 C CA . LEU A 1 93 ? 10.878 -5.975 -5.631 1.00 96.19 93 LEU A CA 1
ATOM 740 C C . LEU A 1 93 ? 12.399 -5.934 -5.729 1.00 96.19 93 LEU A C 1
ATOM 742 O O . LEU A 1 93 ? 13.009 -4.958 -5.304 1.00 96.19 93 LEU A O 1
ATOM 746 N N . SER A 1 94 ? 12.988 -6.964 -6.326 1.00 94.62 94 SER A N 1
ATOM 747 C CA . SER A 1 94 ? 14.415 -6.989 -6.645 1.00 94.62 94 SER A CA 1
ATOM 748 C C . SER A 1 94 ? 14.658 -7.434 -8.081 1.00 94.62 94 SER A C 1
ATOM 750 O O . SER A 1 94 ? 13.842 -8.128 -8.694 1.00 94.62 94 SER A O 1
ATOM 752 N N . PHE A 1 95 ? 15.802 -7.022 -8.617 1.00 94.00 95 PHE A N 1
ATOM 753 C CA . PHE A 1 95 ? 16.267 -7.378 -9.952 1.00 94.00 95 PHE A CA 1
ATOM 754 C C . PHE A 1 95 ? 17.463 -8.326 -9.831 1.00 94.00 95 PHE A C 1
ATOM 756 O O . PHE A 1 95 ? 18.207 -8.234 -8.851 1.00 94.00 95 PHE A O 1
ATOM 763 N N . PRO A 1 96 ? 17.694 -9.219 -10.811 1.00 91.19 96 PRO A N 1
ATOM 764 C CA . PRO A 1 96 ? 18.947 -9.968 -10.888 1.00 91.19 96 PRO A CA 1
ATOM 765 C C . PRO A 1 96 ? 20.173 -9.044 -10.912 1.00 91.19 96 PRO A C 1
ATOM 767 O O . PRO A 1 96 ? 21.165 -9.317 -10.242 1.00 91.19 96 PRO A O 1
ATOM 770 N N . GLU A 1 97 ? 20.063 -7.936 -11.647 1.00 89.88 97 GLU A N 1
ATOM 771 C CA . GLU A 1 97 ? 21.023 -6.836 -11.706 1.00 89.88 97 GLU A CA 1
ATOM 772 C C . GLU A 1 97 ? 20.246 -5.522 -11.626 1.00 89.88 97 GLU A C 1
ATOM 774 O O . GLU A 1 97 ? 19.201 -5.384 -12.265 1.00 89.88 97 GLU A O 1
ATOM 779 N N . TRP A 1 98 ? 20.717 -4.573 -10.815 1.00 89.62 98 TRP A N 1
ATOM 780 C CA . TRP A 1 98 ? 20.028 -3.294 -10.651 1.00 89.62 98 TRP A CA 1
ATOM 781 C C . TRP A 1 98 ? 19.987 -2.544 -11.995 1.00 89.62 98 TRP A C 1
ATOM 783 O O . TRP A 1 98 ? 21.042 -2.375 -12.607 1.00 89.62 98 TRP A O 1
ATOM 793 N N . PRO A 1 99 ? 18.806 -2.109 -12.480 1.00 91.12 99 PRO A N 1
ATOM 794 C CA . PRO A 1 99 ? 18.627 -1.600 -13.840 1.00 91.12 99 PRO A CA 1
ATOM 795 C C . PRO A 1 99 ? 19.025 -0.124 -13.960 1.00 91.12 99 PRO A C 1
ATOM 797 O O . PRO A 1 99 ? 18.242 0.709 -14.419 1.00 91.12 99 PRO A O 1
ATOM 800 N N . VAL A 1 100 ? 20.242 0.197 -13.535 1.00 91.12 100 VAL A N 1
ATOM 801 C CA . VAL A 1 100 ? 20.819 1.536 -13.623 1.00 91.12 100 VAL A CA 1
ATOM 802 C C . VAL A 1 100 ? 22.212 1.440 -14.238 1.00 91.12 100 VAL A C 1
ATOM 804 O O . VAL A 1 100 ? 22.996 0.574 -13.850 1.00 91.12 100 VAL A O 1
ATOM 807 N N . ASN A 1 101 ? 22.507 2.294 -15.220 1.00 90.19 101 ASN A N 1
ATOM 808 C CA . ASN A 1 101 ? 23.829 2.348 -15.850 1.00 90.19 101 ASN A CA 1
ATOM 809 C C . ASN A 1 101 ? 24.852 3.114 -14.988 1.00 90.19 101 ASN A C 1
ATOM 811 O O . ASN A 1 101 ? 24.533 3.662 -13.935 1.00 90.19 101 ASN A O 1
ATOM 815 N N . ASP A 1 102 ? 26.098 3.183 -15.461 1.00 90.12 102 ASP A N 1
ATOM 816 C CA . ASP A 1 102 ? 27.186 3.894 -14.774 1.00 90.12 102 ASP A CA 1
ATOM 817 C C . ASP A 1 102 ? 26.940 5.412 -14.633 1.00 90.12 102 ASP A C 1
ATOM 819 O O . ASP A 1 102 ? 27.589 6.071 -13.819 1.00 90.12 102 ASP A O 1
ATOM 823 N N . GLU A 1 103 ? 26.010 5.971 -15.413 1.00 88.94 103 GLU A N 1
ATOM 824 C CA . GLU A 1 103 ? 25.615 7.384 -15.381 1.00 88.94 103 GLU A CA 1
ATOM 825 C C . GLU A 1 103 ? 24.465 7.649 -14.392 1.00 88.94 103 GLU A C 1
ATOM 827 O O . GLU A 1 103 ? 24.141 8.803 -14.120 1.00 88.94 103 GLU A O 1
ATOM 832 N N . GLY A 1 104 ? 23.898 6.599 -13.784 1.00 86.56 104 GLY A N 1
ATOM 833 C CA . GLY A 1 104 ? 22.776 6.709 -12.852 1.00 86.56 104 GLY A CA 1
ATOM 834 C C . GLY A 1 104 ? 21.399 6.676 -13.523 1.00 86.56 104 GL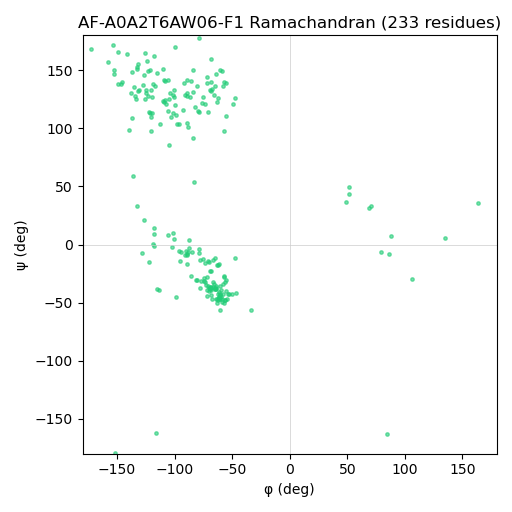Y A C 1
ATOM 835 O O . GLY A 1 104 ? 20.395 6.856 -12.837 1.00 86.56 104 GLY A O 1
ATOM 836 N N . GLU A 1 105 ? 21.331 6.410 -14.828 1.00 88.31 105 GLU A N 1
ATOM 837 C CA . GLU A 1 105 ? 20.083 6.394 -15.590 1.00 88.31 105 GLU A CA 1
ATOM 838 C C . GLU A 1 105 ? 19.393 5.032 -15.511 1.00 88.31 105 GLU A C 1
ATOM 840 O O . GLU A 1 105 ? 20.031 3.978 -15.595 1.00 88.31 105 GLU A O 1
ATOM 845 N N . PHE A 1 106 ? 18.067 5.053 -15.411 1.00 91.25 106 PHE A N 1
ATOM 846 C CA . PHE A 1 106 ? 17.243 3.853 -15.452 1.00 91.25 106 PHE A CA 1
ATOM 847 C C . PHE A 1 106 ? 17.160 3.296 -16.882 1.00 91.25 106 PHE A C 1
ATOM 849 O O . PHE A 1 106 ? 16.706 3.983 -17.793 1.00 91.25 106 PHE A O 1
ATOM 856 N N . ILE A 1 107 ? 17.590 2.047 -17.090 1.00 92.62 107 ILE A N 1
ATOM 857 C CA . ILE A 1 107 ? 17.822 1.503 -18.448 1.00 92.62 107 ILE A CA 1
ATOM 858 C C . ILE A 1 107 ? 16.730 0.574 -18.986 1.00 92.62 107 ILE A C 1
ATOM 860 O O . ILE A 1 107 ? 16.844 0.090 -20.112 1.00 92.62 107 ILE A O 1
ATOM 864 N N . ILE A 1 108 ? 15.689 0.279 -18.207 1.00 93.19 108 ILE A N 1
ATOM 865 C CA . ILE A 1 108 ? 14.575 -0.539 -18.703 1.00 93.19 108 ILE A CA 1
ATOM 866 C C . ILE A 1 108 ? 13.713 0.323 -19.621 1.00 93.19 108 ILE A C 1
ATOM 868 O O . ILE A 1 108 ? 13.225 1.370 -19.205 1.00 93.19 108 ILE A O 1
ATOM 872 N N . SER A 1 109 ? 13.465 -0.147 -20.844 1.00 93.88 109 SER A N 1
ATOM 873 C CA . SER A 1 109 ? 12.472 0.470 -21.724 1.00 93.88 109 SER A CA 1
ATOM 874 C C . SER A 1 109 ? 11.067 -0.059 -21.404 1.00 93.88 109 SER A C 1
ATOM 876 O O . SER A 1 109 ? 10.923 -1.225 -21.025 1.00 93.88 109 SER A O 1
ATOM 878 N N . PRO A 1 110 ? 10.000 0.733 -21.616 1.00 94.88 110 PRO A N 1
ATOM 879 C CA . PRO A 1 110 ? 8.634 0.345 -21.244 1.00 94.88 110 PRO A CA 1
ATOM 880 C C . PRO A 1 110 ? 8.155 -0.973 -21.886 1.00 94.88 110 PRO A C 1
ATOM 882 O O . PRO A 1 110 ? 7.338 -1.691 -21.324 1.00 94.88 110 PRO A O 1
ATOM 885 N N . TYR A 1 111 ? 8.685 -1.353 -23.049 1.00 97.00 111 TYR A N 1
ATOM 886 C CA . TYR A 1 111 ? 8.257 -2.560 -23.773 1.00 97.00 111 TYR A CA 1
ATOM 887 C C . TYR A 1 111 ? 9.250 -3.727 -23.697 1.00 97.00 111 TYR A C 1
ATOM 889 O O . TYR A 1 111 ? 9.079 -4.735 -24.396 1.00 97.00 111 TYR A O 1
ATOM 897 N N . ASP A 1 112 ? 10.288 -3.608 -22.867 1.00 95.31 112 ASP A N 1
ATOM 898 C CA . ASP A 1 112 ? 11.262 -4.676 -22.679 1.00 95.31 112 ASP A CA 1
ATOM 899 C C . ASP A 1 112 ? 10.651 -5.884 -21.960 1.00 95.31 112 ASP A C 1
ATOM 901 O O . ASP A 1 112 ? 9.625 -5.814 -21.281 1.00 95.31 112 ASP A O 1
ATOM 905 N N . MET A 1 113 ? 11.298 -7.042 -22.113 1.00 96.44 113 MET A N 1
ATOM 906 C CA . MET A 1 113 ? 11.023 -8.164 -21.221 1.00 96.44 113 MET A CA 1
ATOM 907 C C . MET A 1 113 ? 11.605 -7.835 -19.845 1.00 96.44 113 MET A C 1
ATOM 909 O O . MET A 1 113 ? 12.822 -7.777 -19.686 1.00 96.44 113 MET A O 1
ATOM 913 N N . ILE A 1 114 ? 10.739 -7.668 -18.856 1.00 96.06 114 ILE A N 1
ATOM 914 C CA . ILE A 1 114 ? 11.095 -7.403 -17.467 1.00 96.06 114 ILE A CA 1
ATOM 915 C C . ILE A 1 114 ? 11.223 -8.739 -16.737 1.00 96.06 114 ILE A C 1
ATOM 917 O O . ILE A 1 114 ? 10.311 -9.567 -16.777 1.00 96.06 114 ILE A O 1
ATOM 921 N N . HIS A 1 115 ? 12.350 -8.931 -16.051 1.00 95.88 115 HIS A N 1
ATOM 922 C CA . HIS A 1 115 ? 12.601 -10.061 -15.159 1.00 95.88 115 HIS A CA 1
ATOM 923 C C . HIS A 1 115 ? 12.923 -9.538 -13.760 1.00 95.88 115 HIS A C 1
ATOM 925 O O . HIS A 1 115 ? 13.934 -8.868 -13.555 1.00 95.88 115 HIS A O 1
ATOM 931 N N . VAL A 1 116 ? 12.044 -9.834 -12.807 1.00 96.94 116 VAL A N 1
ATOM 932 C CA . VAL A 1 116 ? 12.119 -9.351 -11.422 1.00 96.94 116 VAL A CA 1
ATOM 933 C C . VAL A 1 116 ? 11.694 -10.437 -10.444 1.00 96.94 116 VAL A C 1
ATOM 935 O O . VAL A 1 116 ? 11.021 -11.397 -10.818 1.00 96.94 116 VAL A O 1
ATOM 938 N N . LYS A 1 117 ? 12.028 -10.249 -9.169 1.00 97.31 117 LYS A N 1
ATOM 939 C CA . LYS A 1 117 ? 11.460 -11.008 -8.056 1.00 97.31 117 LYS A CA 1
ATOM 940 C C . LYS A 1 117 ? 10.512 -10.130 -7.265 1.00 97.31 117 LYS A C 1
ATOM 942 O O . LYS A 1 117 ? 10.947 -9.131 -6.698 1.00 97.31 117 LYS A O 1
ATOM 947 N N . ILE A 1 118 ? 9.252 -10.536 -7.163 1.00 96.81 118 ILE A N 1
ATOM 948 C CA . ILE A 1 118 ? 8.260 -9.890 -6.300 1.00 96.81 118 ILE A CA 1
ATOM 949 C C . ILE A 1 118 ? 8.124 -10.741 -5.039 1.00 96.81 118 ILE A C 1
ATOM 951 O O . ILE A 1 118 ? 7.710 -11.895 -5.110 1.00 96.81 118 ILE A O 1
ATOM 955 N N . GLN A 1 119 ? 8.540 -10.204 -3.891 1.00 93.06 119 GLN A N 1
ATOM 956 C CA . GLN A 1 119 ? 8.609 -10.930 -2.613 1.00 93.06 119 GLN A CA 1
ATOM 957 C C . GLN A 1 119 ? 9.320 -12.298 -2.713 1.00 93.06 119 GLN A C 1
ATOM 959 O O . GLN A 1 119 ? 8.946 -13.269 -2.059 1.00 93.06 119 GLN A O 1
ATOM 964 N N . GLY A 1 120 ? 10.362 -12.373 -3.547 1.00 92.81 120 GLY A N 1
ATOM 965 C CA . GLY A 1 120 ? 11.148 -13.587 -3.781 1.00 92.81 120 GLY A CA 1
ATOM 966 C C . GLY A 1 120 ? 10.596 -14.529 -4.858 1.00 92.81 120 GLY A C 1
ATOM 967 O O . GLY A 1 120 ? 11.304 -15.458 -5.244 1.00 92.81 120 GLY A O 1
ATOM 968 N N . GLU A 1 121 ? 9.390 -14.291 -5.379 1.00 94.69 121 GLU A N 1
ATOM 969 C CA . GLU A 1 121 ? 8.830 -15.045 -6.504 1.00 94.69 121 GLU A CA 1
ATOM 970 C C . GLU A 1 121 ? 9.275 -14.439 -7.838 1.00 94.69 121 GLU A C 1
ATOM 972 O O . GLU A 1 121 ? 9.092 -13.247 -8.078 1.00 94.69 121 GLU A O 1
ATOM 977 N N . GLU A 1 122 ? 9.850 -15.267 -8.708 1.00 96.62 122 GLU A N 1
ATOM 978 C CA . GLU A 1 122 ? 10.303 -14.853 -10.037 1.00 96.62 122 GLU A CA 1
ATOM 979 C C . GLU A 1 122 ? 9.120 -14.518 -10.958 1.00 96.62 122 GLU A C 1
ATOM 981 O O . GLU A 1 122 ? 8.172 -15.298 -11.091 1.00 96.62 122 GLU A O 1
ATOM 986 N N . VAL A 1 123 ? 9.209 -13.379 -11.639 1.00 96.88 123 VAL A N 1
ATOM 987 C CA . VAL A 1 123 ? 8.211 -12.886 -12.587 1.00 96.88 123 VAL A CA 1
ATOM 988 C C . VAL A 1 123 ? 8.900 -12.449 -13.875 1.00 96.88 123 VAL A C 1
ATOM 990 O O . VAL A 1 123 ? 9.869 -11.689 -13.856 1.00 96.88 123 VAL A O 1
ATOM 993 N N . TRP A 1 124 ? 8.349 -12.905 -15.002 1.00 96.94 124 TRP A N 1
ATOM 994 C CA . TRP A 1 124 ? 8.710 -12.459 -16.344 1.00 96.94 124 TRP A CA 1
ATOM 995 C C . TRP A 1 124 ? 7.489 -11.855 -17.011 1.00 96.94 124 TRP A C 1
ATOM 997 O O . TRP A 1 124 ? 6.439 -12.499 -17.087 1.00 96.94 124 TRP A O 1
ATOM 1007 N N . VAL A 1 125 ? 7.625 -10.635 -17.514 1.00 97.38 125 VAL A N 1
ATOM 1008 C CA . VAL A 1 125 ? 6.532 -9.945 -18.191 1.00 97.38 125 VAL A CA 1
ATOM 1009 C C . VAL A 1 125 ? 7.067 -9.079 -19.315 1.00 97.38 125 VAL A C 1
ATOM 1011 O O . VAL A 1 125 ? 8.098 -8.432 -19.177 1.00 97.38 125 VAL A O 1
ATOM 1014 N N . ARG A 1 126 ? 6.358 -9.062 -20.440 1.00 97.81 126 ARG A N 1
ATOM 1015 C CA . ARG A 1 126 ? 6.589 -8.098 -21.513 1.00 97.81 126 ARG A CA 1
ATOM 1016 C C . ARG A 1 126 ? 5.364 -7.192 -21.588 1.00 97.81 126 ARG A C 1
ATOM 1018 O O . ARG A 1 126 ? 4.345 -7.666 -22.094 1.00 97.81 126 ARG A O 1
ATOM 1025 N N . PRO A 1 127 ? 5.439 -5.952 -21.082 1.00 97.94 127 PRO A N 1
ATOM 1026 C CA . PRO A 1 127 ? 4.321 -5.027 -21.139 1.00 97.94 127 PRO A CA 1
ATOM 1027 C C . PRO A 1 127 ? 3.890 -4.722 -22.569 1.00 97.94 127 PRO A C 1
ATOM 1029 O O . PRO A 1 127 ? 4.694 -4.703 -23.507 1.00 97.94 127 PRO A O 1
ATOM 1032 N N . THR A 1 128 ? 2.606 -4.444 -22.723 1.00 98.12 128 THR A N 1
ATOM 1033 C CA . THR A 1 128 ? 1.982 -4.013 -23.969 1.00 98.12 128 THR A CA 1
ATOM 1034 C C . THR A 1 128 ? 1.386 -2.620 -23.810 1.00 98.12 128 THR A C 1
ATOM 1036 O O . THR A 1 128 ? 1.118 -2.156 -22.705 1.00 98.12 128 THR A O 1
ATOM 1039 N N . GLN A 1 129 ? 1.117 -1.950 -24.931 1.00 97.94 129 GLN A N 1
ATOM 1040 C CA . GLN A 1 129 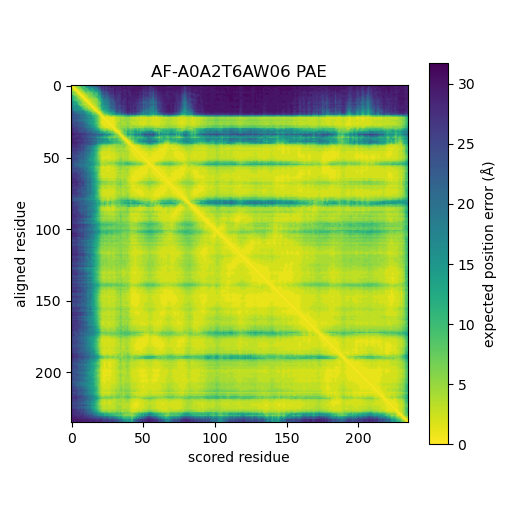? 0.413 -0.665 -24.925 1.00 97.94 129 GLN A CA 1
ATOM 1041 C C . GLN A 1 129 ? -0.958 -0.749 -24.225 1.00 97.94 129 GLN A C 1
ATOM 1043 O O . GLN A 1 129 ? -1.390 0.228 -23.616 1.00 97.94 129 GLN A O 1
ATOM 1048 N N . GLU A 1 130 ? -1.633 -1.900 -24.311 1.00 98.25 130 GLU A N 1
ATO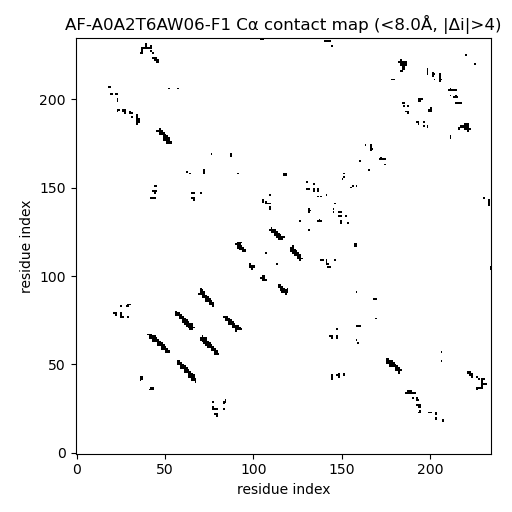M 1049 C CA . GLU A 1 130 ? -2.923 -2.145 -23.659 1.00 98.25 130 GLU A CA 1
ATOM 1050 C C . GLU A 1 130 ? -2.778 -2.228 -22.131 1.00 98.25 130 GLU A C 1
ATOM 1052 O O . GLU A 1 130 ? -3.603 -1.658 -21.419 1.00 98.25 130 GLU A O 1
ATOM 1057 N N . ASP A 1 131 ? -1.701 -2.838 -21.621 1.00 98.38 131 ASP A N 1
ATOM 1058 C CA . ASP A 1 131 ? -1.418 -2.875 -20.177 1.00 98.38 131 ASP A CA 1
ATOM 1059 C C . ASP A 1 131 ? -1.273 -1.457 -19.609 1.00 98.38 131 ASP A C 1
ATOM 1061 O O . ASP A 1 131 ? -1.884 -1.121 -18.595 1.00 98.38 131 ASP A O 1
ATOM 1065 N N . TYR A 1 132 ? -0.526 -0.597 -20.307 1.00 98.19 132 TYR A N 1
ATOM 1066 C CA . TYR A 1 132 ? -0.362 0.812 -19.945 1.00 98.19 132 TYR A CA 1
ATOM 1067 C C . TYR A 1 132 ? -1.686 1.584 -19.968 1.00 98.19 132 TYR A C 1
ATOM 1069 O O . TYR A 1 132 ? -2.011 2.284 -19.007 1.00 98.19 132 TYR A O 1
ATOM 1077 N N . GLN A 1 133 ? -2.482 1.419 -21.029 1.00 97.88 133 GLN A N 1
ATOM 1078 C CA . GLN A 1 133 ? -3.785 2.080 -21.164 1.00 97.88 133 GLN A CA 1
ATOM 1079 C C . GLN A 1 133 ? -4.751 1.664 -20.053 1.00 97.88 133 GLN A C 1
ATOM 1081 O O . GLN A 1 133 ? -5.390 2.521 -19.442 1.00 97.88 133 GLN A O 1
ATOM 1086 N N . ASN A 1 134 ? -4.828 0.367 -19.754 1.00 98.06 134 ASN A N 1
ATOM 1087 C CA . ASN A 1 134 ? -5.723 -0.146 -18.723 1.00 98.06 134 ASN A CA 1
ATOM 1088 C C . ASN A 1 134 ? -5.258 0.218 -17.304 1.00 98.06 134 ASN A C 1
ATOM 1090 O O . ASN A 1 134 ? -6.092 0.362 -16.408 1.00 98.06 134 ASN A O 1
ATOM 1094 N N . ALA A 1 135 ? -3.950 0.393 -17.099 1.00 97.06 135 ALA A N 1
ATOM 1095 C CA . ALA A 1 135 ? -3.386 0.895 -15.850 1.00 97.06 135 ALA A CA 1
ATOM 1096 C C . ALA A 1 135 ? -3.521 2.423 -15.692 1.00 97.06 135 ALA A C 1
ATOM 1098 O O . ALA A 1 135 ? -3.303 2.937 -14.594 1.00 97.06 135 ALA A O 1
ATOM 1099 N N . GLY A 1 136 ? -3.854 3.152 -16.765 1.00 96.62 136 GLY A N 1
ATOM 1100 C CA . GLY A 1 136 ? -3.859 4.616 -16.782 1.00 96.62 136 GLY A CA 1
ATOM 1101 C C . GLY A 1 136 ? -2.456 5.224 -16.685 1.00 96.62 136 GLY A C 1
ATOM 1102 O O . GLY A 1 136 ? -2.291 6.282 -16.083 1.00 96.62 136 GLY A O 1
ATOM 1103 N N . ILE A 1 137 ? -1.441 4.539 -17.222 1.00 96.19 137 ILE A N 1
ATOM 1104 C CA . ILE A 1 137 ? -0.033 4.944 -17.156 1.00 96.19 137 ILE A CA 1
ATOM 1105 C C . ILE A 1 137 ? 0.430 5.371 -18.547 1.00 96.19 137 ILE A C 1
ATOM 1107 O O . ILE A 1 137 ? 0.405 4.579 -19.485 1.00 96.19 137 ILE A O 1
ATOM 1111 N N . GLU A 1 138 ? 0.929 6.598 -18.663 1.00 94.62 138 GLU A N 1
ATOM 1112 C CA . GLU A 1 138 ? 1.664 7.031 -19.853 1.00 94.62 138 GLU A CA 1
ATOM 1113 C C . GLU A 1 138 ? 3.078 6.427 -19.823 1.00 94.62 138 GLU A C 1
ATOM 1115 O O . GLU A 1 138 ? 3.806 6.672 -18.854 1.00 94.62 138 GLU A O 1
ATOM 1120 N N . PRO A 1 139 ? 3.495 5.640 -20.833 1.00 91.94 139 PRO A N 1
ATOM 1121 C CA . PRO A 1 139 ? 4.745 4.883 -20.782 1.00 91.94 139 PRO A CA 1
ATOM 1122 C C . PRO A 1 139 ? 5.988 5.778 -20.776 1.00 91.94 139 PRO A C 1
ATOM 1124 O O . PRO A 1 139 ? 6.953 5.437 -20.106 1.00 91.94 139 PRO A O 1
ATOM 1127 N N . ASP A 1 140 ? 5.950 6.942 -21.431 1.00 90.38 140 ASP A N 1
ATOM 1128 C CA . ASP A 1 140 ? 7.099 7.845 -21.547 1.00 90.38 140 ASP A CA 1
ATOM 1129 C C . ASP A 1 140 ? 6.916 9.132 -20.715 1.00 90.38 140 ASP A C 1
ATOM 1131 O O . ASP A 1 140 ? 5.802 9.662 -20.638 1.00 90.38 140 ASP A O 1
ATOM 1135 N N . PRO A 1 141 ? 7.976 9.660 -20.068 1.00 90.19 141 PRO A N 1
ATOM 1136 C CA . PRO A 1 141 ? 9.258 8.989 -19.800 1.00 90.19 141 PRO A CA 1
ATOM 1137 C C . PRO A 1 141 ? 9.058 7.782 -18.873 1.00 90.19 141 PRO A C 1
ATOM 1139 O O . PRO A 1 141 ? 8.164 7.825 -18.031 1.00 90.19 141 PRO A O 1
ATOM 1142 N N . PHE A 1 142 ? 9.844 6.714 -19.027 1.00 91.56 142 PHE A N 1
ATOM 1143 C CA . PHE A 1 142 ? 9.714 5.512 -18.199 1.00 91.56 142 PHE A CA 1
ATOM 1144 C C . PHE A 1 142 ? 10.766 5.491 -17.093 1.00 91.56 142 PHE A C 1
ATOM 1146 O O . PHE A 1 142 ? 11.948 5.690 -17.355 1.00 91.56 142 PHE A O 1
ATOM 1153 N N . GLY A 1 143 ? 10.337 5.201 -15.870 1.00 92.62 143 GLY A N 1
ATOM 1154 C CA . GLY A 1 143 ? 11.211 5.173 -14.707 1.00 92.62 143 GLY A CA 1
ATOM 1155 C C . GLY A 1 143 ? 10.730 4.209 -13.625 1.00 92.62 143 GLY A C 1
ATOM 1156 O O . GLY A 1 143 ? 9.692 3.549 -13.789 1.00 92.62 143 GLY A O 1
ATOM 1157 N N . PRO A 1 144 ? 11.462 4.125 -12.500 1.00 93.44 144 PRO A N 1
ATOM 1158 C CA . PRO A 1 144 ? 11.191 3.178 -11.419 1.00 93.44 144 PRO A CA 1
ATOM 1159 C C . PRO A 1 144 ? 9.749 3.237 -10.902 1.00 93.44 144 PRO A C 1
ATOM 1161 O O . PRO A 1 144 ? 9.098 2.207 -10.716 1.00 93.44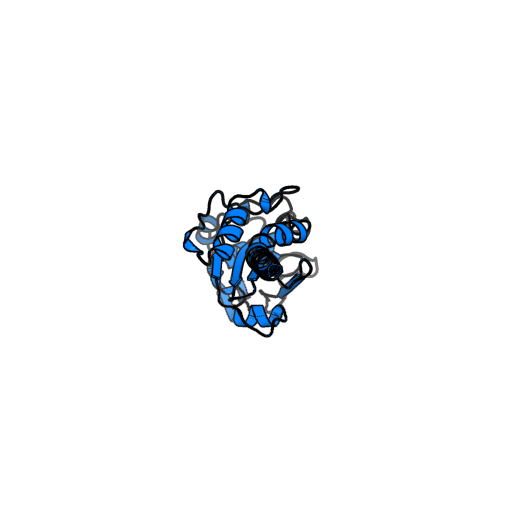 144 PRO A O 1
ATOM 1164 N N . THR A 1 145 ? 9.207 4.445 -10.739 1.00 93.44 145 THR A N 1
ATOM 1165 C CA . THR A 1 145 ? 7.839 4.663 -10.250 1.00 93.44 145 THR A CA 1
ATOM 1166 C C . THR A 1 145 ? 6.794 4.072 -11.195 1.00 93.44 145 THR A C 1
ATOM 1168 O O . THR A 1 145 ? 5.884 3.357 -10.763 1.00 93.44 145 THR A O 1
ATOM 1171 N N . LYS A 1 146 ? 6.919 4.335 -12.502 1.00 94.88 146 LYS A N 1
ATOM 1172 C CA . LYS A 1 146 ? 5.990 3.810 -13.514 1.00 94.88 146 LYS A CA 1
ATOM 1173 C C . LYS A 1 146 ? 6.123 2.303 -13.672 1.00 94.88 146 LYS A C 1
ATOM 1175 O O . LYS A 1 146 ? 5.101 1.632 -13.820 1.00 94.88 146 LYS A O 1
ATOM 1180 N N . LEU A 1 147 ? 7.341 1.768 -13.568 1.00 96.62 147 LEU A N 1
ATOM 1181 C CA . LEU A 1 147 ? 7.550 0.326 -13.507 1.00 96.62 147 LEU A CA 1
ATOM 1182 C C . LEU A 1 147 ? 6.803 -0.283 -12.312 1.00 96.62 147 LEU A C 1
ATOM 1184 O O . LEU A 1 147 ? 6.048 -1.237 -12.496 1.00 96.62 147 LEU A O 1
ATOM 1188 N N . LEU A 1 148 ? 6.948 0.281 -11.108 1.00 96.94 148 LEU A N 1
ATOM 1189 C CA . LEU A 1 148 ? 6.264 -0.231 -9.919 1.00 96.94 148 LEU A CA 1
ATOM 1190 C C . LEU A 1 148 ? 4.739 -0.171 -10.060 1.00 96.94 148 LEU A C 1
ATOM 1192 O O . LEU A 1 148 ? 4.065 -1.156 -9.759 1.00 96.94 148 LEU A O 1
ATOM 1196 N N . ARG A 1 149 ? 4.191 0.951 -10.545 1.00 97.06 149 ARG A N 1
ATOM 1197 C CA . ARG A 1 149 ? 2.745 1.122 -10.779 1.00 97.06 149 ARG A CA 1
ATOM 1198 C C . ARG A 1 149 ? 2.207 0.109 -11.786 1.00 97.06 149 ARG A C 1
ATOM 1200 O O . ARG A 1 149 ? 1.168 -0.500 -11.534 1.00 97.06 149 ARG A O 1
ATOM 1207 N N . LEU A 1 150 ? 2.935 -0.130 -12.876 1.00 98.06 150 LEU A N 1
ATOM 1208 C CA . LEU A 1 150 ? 2.575 -1.142 -13.866 1.00 98.06 150 LEU A CA 1
ATOM 1209 C C . LEU A 1 150 ? 2.610 -2.553 -13.267 1.00 98.06 150 LEU A C 1
ATOM 1211 O O . LEU A 1 150 ? 1.665 -3.321 -13.437 1.00 98.06 150 LEU A O 1
ATOM 1215 N N . LEU A 1 151 ? 3.671 -2.904 -12.538 1.00 98.06 151 LEU A N 1
ATOM 1216 C CA . LEU A 1 151 ? 3.765 -4.218 -11.902 1.00 98.06 151 LEU A CA 1
ATOM 1217 C C . LEU A 1 151 ? 2.669 -4.409 -10.845 1.00 98.06 151 LEU A C 1
ATOM 1219 O O . LEU A 1 151 ? 2.103 -5.495 -10.767 1.00 98.06 151 LEU A O 1
ATOM 1223 N N . CYS A 1 152 ? 2.315 -3.373 -10.080 1.00 97.62 152 CYS A N 1
ATOM 1224 C CA . CYS A 1 152 ? 1.183 -3.408 -9.149 1.00 97.62 152 CYS A CA 1
ATOM 1225 C C . CYS A 1 152 ? -0.156 -3.579 -9.879 1.00 97.62 152 CYS A C 1
ATOM 1227 O O . CYS A 1 152 ? -1.034 -4.285 -9.393 1.00 97.62 152 CYS A O 1
ATOM 1229 N N . TYR A 1 153 ? -0.322 -2.993 -11.066 1.00 97.88 153 TYR A N 1
ATOM 1230 C CA . TYR A 1 153 ? -1.501 -3.241 -11.894 1.00 97.88 153 TYR A CA 1
ATOM 1231 C C . TYR A 1 153 ? -1.583 -4.713 -12.342 1.00 97.88 153 TYR A C 1
ATOM 1233 O O . TYR A 1 153 ? -2.627 -5.345 -12.178 1.00 97.88 153 TYR A O 1
ATOM 1241 N N . LEU A 1 154 ? -0.477 -5.280 -12.835 1.00 97.81 154 LEU A N 1
ATOM 1242 C CA . LEU A 1 154 ? -0.427 -6.642 -13.388 1.00 97.81 154 LEU A CA 1
ATOM 1243 C C . LEU A 1 154 ? -0.405 -7.749 -12.320 1.00 97.81 154 LEU A C 1
ATOM 1245 O O . LEU A 1 154 ? -0.920 -8.844 -12.542 1.00 97.81 154 LEU A O 1
ATOM 1249 N N . PHE A 1 155 ? 0.192 -7.474 -11.161 1.00 97.56 155 PHE A N 1
ATOM 1250 C CA . PHE A 1 155 ? 0.481 -8.452 -10.110 1.00 97.56 155 PHE A CA 1
ATOM 1251 C C . PHE A 1 155 ? 0.067 -7.963 -8.716 1.00 97.56 155 PHE A C 1
ATOM 1253 O O . PHE A 1 155 ? 0.723 -8.301 -7.731 1.00 97.56 155 PHE A O 1
ATOM 1260 N N . ARG A 1 156 ? -1.017 -7.182 -8.629 1.00 94.69 156 ARG A N 1
ATOM 1261 C CA . ARG A 1 156 ? -1.525 -6.505 -7.417 1.00 94.69 156 ARG A CA 1
ATOM 1262 C C . ARG A 1 156 ? -1.316 -7.275 -6.115 1.00 94.69 156 ARG A C 1
ATOM 1264 O O . ARG A 1 156 ? -0.661 -6.778 -5.199 1.00 94.69 156 ARG A O 1
ATOM 1271 N N . ASP A 1 157 ? -1.818 -8.508 -6.058 1.00 94.56 157 ASP A N 1
ATOM 1272 C CA . ASP A 1 157 ? -1.813 -9.322 -4.839 1.00 94.56 157 ASP A CA 1
ATOM 1273 C C . ASP A 1 157 ? -0.413 -9.783 -4.406 1.00 94.56 157 ASP A C 1
ATOM 1275 O O . ASP A 1 157 ? -0.198 -10.069 -3.228 1.00 94.56 157 ASP A O 1
ATOM 1279 N N . LYS A 1 158 ? 0.558 -9.831 -5.329 1.00 96.00 158 LYS A N 1
ATOM 1280 C CA . LYS A 1 158 ? 1.932 -10.269 -5.041 1.00 96.00 158 LYS A CA 1
ATOM 1281 C C . LYS A 1 158 ? 2.736 -9.246 -4.247 1.00 96.00 158 LYS A C 1
ATOM 1283 O O . LYS A 1 158 ? 3.770 -9.609 -3.702 1.00 96.00 158 LYS A O 1
ATOM 1288 N N . PHE A 1 159 ? 2.300 -7.991 -4.167 1.00 96.31 159 PHE A N 1
ATOM 1289 C CA . PHE A 1 159 ? 3.020 -6.924 -3.457 1.00 96.31 159 PHE A CA 1
ATOM 1290 C C . PHE A 1 159 ? 2.606 -6.769 -1.987 1.00 96.31 159 PHE A C 1
ATOM 1292 O O . PHE A 1 159 ? 3.240 -6.042 -1.217 1.00 96.31 159 PHE A O 1
ATOM 1299 N N . TRP A 1 160 ? 1.548 -7.464 -1.586 1.00 96.12 160 TRP A N 1
ATOM 1300 C CA . TRP A 1 160 ? 1.027 -7.429 -0.233 1.00 96.12 160 TRP A CA 1
ATOM 1301 C C . TRP A 1 160 ? 1.766 -8.383 0.697 1.00 96.12 160 TRP A C 1
ATOM 1303 O O . TRP A 1 160 ? 1.903 -9.568 0.392 1.00 96.12 160 TRP A O 1
ATOM 1313 N N . ILE A 1 161 ? 2.181 -7.906 1.873 1.00 94.56 161 ILE A N 1
ATOM 1314 C CA . ILE A 1 161 ? 2.763 -8.793 2.883 1.00 94.56 161 ILE A CA 1
ATOM 1315 C C . ILE A 1 161 ? 1.646 -9.717 3.389 1.00 94.56 161 ILE A C 1
ATOM 1317 O O . ILE A 1 161 ? 0.522 -9.277 3.664 1.00 94.56 161 ILE A O 1
ATOM 1321 N N . HIS A 1 162 ? 1.929 -11.016 3.485 1.00 93.38 162 HIS A N 1
ATOM 1322 C CA . HIS A 1 162 ? 0.981 -11.970 4.056 1.00 93.38 162 HIS A CA 1
ATOM 1323 C C . HIS A 1 162 ? 0.808 -11.718 5.556 1.00 93.38 162 HIS A C 1
ATOM 1325 O O . HIS A 1 162 ? 1.794 -11.514 6.252 1.00 93.38 162 HIS A O 1
ATOM 1331 N N . ASP A 1 163 ? -0.417 -11.810 6.082 1.00 94.31 163 ASP A N 1
ATOM 1332 C CA . ASP A 1 163 ? -0.740 -11.438 7.473 1.00 94.31 163 ASP A CA 1
ATOM 1333 C C . ASP A 1 163 ? 0.205 -12.067 8.516 1.00 94.31 163 ASP A C 1
ATOM 1335 O O . ASP A 1 163 ? 0.691 -11.382 9.412 1.00 94.31 163 ASP A O 1
ATOM 1339 N N . LYS A 1 164 ? 0.545 -13.353 8.367 1.00 92.19 164 LYS A N 1
ATOM 1340 C CA . LYS A 1 164 ? 1.497 -14.038 9.258 1.00 92.19 164 LYS A CA 1
ATOM 1341 C C . LYS A 1 164 ? 2.891 -13.404 9.237 1.00 92.19 164 LYS A C 1
ATOM 1343 O O . LYS A 1 164 ? 3.522 -13.245 10.278 1.00 92.19 164 LYS A O 1
ATOM 1348 N N . GLU A 1 165 ? 3.383 -13.066 8.052 1.00 92.94 165 GLU A N 1
ATOM 1349 C CA . GLU A 1 165 ? 4.664 -12.380 7.900 1.00 92.94 165 GLU A CA 1
ATOM 1350 C C . GLU A 1 165 ? 4.571 -10.929 8.385 1.00 92.94 165 GLU A C 1
ATOM 1352 O O . GLU A 1 165 ? 5.499 -10.440 9.019 1.00 92.94 165 GLU A O 1
ATOM 1357 N N . LEU A 1 166 ? 3.434 -10.260 8.177 1.00 93.75 166 LEU A N 1
ATOM 1358 C CA . LEU A 1 166 ? 3.190 -8.907 8.666 1.00 93.75 166 LEU A CA 1
ATOM 1359 C C . LEU A 1 166 ? 3.374 -8.841 10.186 1.00 93.75 166 LEU A C 1
ATOM 1361 O O . LEU A 1 166 ? 4.112 -7.983 10.662 1.00 93.75 166 LEU A O 1
ATOM 1365 N N . PHE A 1 167 ? 2.791 -9.781 10.941 1.00 93.38 167 PHE A N 1
ATOM 1366 C CA . PHE A 1 167 ? 2.979 -9.868 12.395 1.00 93.38 167 PHE A CA 1
ATOM 1367 C C . PHE A 1 167 ? 4.450 -10.092 12.798 1.00 93.38 167 PHE A C 1
ATOM 1369 O O . PHE A 1 167 ? 4.903 -9.511 13.788 1.00 93.38 167 PHE A O 1
ATOM 1376 N N . GLN A 1 168 ? 5.218 -10.856 12.010 1.00 91.75 168 GLN A N 1
ATOM 1377 C CA . GLN A 1 168 ? 6.662 -11.034 12.220 1.00 91.75 168 GLN A CA 1
ATOM 1378 C C . GLN A 1 168 ? 7.440 -9.737 11.967 1.00 91.75 168 GLN A C 1
ATOM 1380 O O . GLN A 1 168 ? 8.252 -9.347 12.806 1.00 91.75 168 GLN A O 1
ATOM 1385 N N . VAL A 1 169 ? 7.161 -9.049 10.853 1.00 87.94 169 VAL A N 1
ATOM 1386 C CA . VAL A 1 169 ? 7.793 -7.774 10.474 1.00 87.94 169 VAL A CA 1
ATOM 1387 C C . VAL A 1 169 ? 7.583 -6.717 11.557 1.00 87.94 169 VAL A C 1
ATOM 1389 O O . VAL A 1 169 ? 8.523 -6.014 11.921 1.00 87.94 169 VAL A O 1
ATOM 1392 N N . ILE A 1 170 ? 6.371 -6.629 12.111 1.00 88.94 170 ILE A N 1
ATOM 1393 C CA . ILE A 1 170 ? 6.017 -5.607 13.108 1.00 88.94 170 ILE A CA 1
ATOM 1394 C C . ILE A 1 170 ? 6.336 -6.023 14.558 1.00 88.94 170 ILE A C 1
ATOM 1396 O O . ILE A 1 170 ? 6.133 -5.233 15.488 1.00 88.94 170 ILE A O 1
ATOM 1400 N N . GLY A 1 171 ? 6.827 -7.252 14.760 1.00 86.94 171 GLY A N 1
ATOM 1401 C CA . GLY A 1 171 ? 7.259 -7.777 16.057 1.00 86.94 171 GLY A CA 1
ATOM 1402 C C . GLY A 1 171 ? 6.126 -8.049 17.053 1.00 86.94 171 GLY A C 1
ATOM 1403 O O . GLY A 1 171 ? 6.323 -7.868 18.255 1.00 86.94 171 GLY A O 1
ATOM 1404 N N . ILE A 1 172 ? 4.940 -8.446 16.581 1.00 85.12 172 ILE A N 1
ATOM 1405 C CA . ILE A 1 172 ? 3.826 -8.877 17.441 1.00 85.12 172 ILE A CA 1
ATOM 1406 C C . ILE A 1 172 ? 3.787 -10.405 17.478 1.00 85.12 172 ILE A C 1
ATOM 1408 O O . ILE A 1 172 ? 3.571 -11.054 16.461 1.00 85.12 172 ILE A O 1
ATOM 1412 N N . GLU A 1 173 ? 3.934 -10.983 18.671 1.00 82.50 173 GLU A N 1
ATOM 1413 C CA . GLU A 1 173 ? 3.921 -12.443 18.851 1.00 82.50 173 GLU A CA 1
ATOM 1414 C C . GLU A 1 173 ? 2.526 -13.061 18.697 1.00 82.50 173 GLU A C 1
ATOM 1416 O O . GLU A 1 173 ? 2.384 -14.191 18.230 1.00 82.50 173 GLU A O 1
ATOM 1421 N N . LYS A 1 174 ? 1.484 -12.337 19.121 1.00 86.81 174 LYS A N 1
ATOM 1422 C CA . LYS A 1 174 ? 0.103 -12.820 19.091 1.00 86.81 174 LYS A CA 1
ATOM 1423 C C . LYS A 1 174 ? -0.615 -12.283 17.860 1.00 86.81 174 LYS A C 1
ATOM 1425 O O . LYS A 1 174 ? -1.063 -11.139 17.854 1.00 86.81 174 LYS A O 1
ATOM 1430 N N . GLU A 1 175 ? -0.780 -13.140 16.860 1.00 90.75 175 GLU A N 1
ATOM 1431 C CA . GLU A 1 175 ? -1.605 -12.834 15.692 1.00 90.75 175 GLU A CA 1
ATOM 1432 C C . GLU A 1 175 ? -3.045 -12.507 16.118 1.00 90.75 175 GLU A C 1
ATOM 1434 O O . GLU A 1 175 ? -3.645 -13.169 16.976 1.00 90.75 175 GLU A O 1
ATOM 1439 N N . MET A 1 176 ? -3.597 -11.462 15.511 1.00 93.69 176 MET A N 1
ATOM 1440 C CA . MET A 1 176 ? -4.968 -11.016 15.726 1.00 93.69 176 MET A CA 1
ATOM 1441 C C . MET A 1 176 ? -5.801 -11.347 14.483 1.00 93.69 176 MET A C 1
ATOM 1443 O O . MET A 1 176 ? -5.304 -11.187 13.368 1.00 93.69 176 MET A O 1
ATOM 1447 N N . PRO A 1 177 ? -7.063 -11.783 14.633 1.00 95.81 177 PRO A N 1
ATOM 1448 C CA . PRO A 1 177 ? -7.943 -12.000 13.491 1.00 95.81 177 PRO A CA 1
ATOM 1449 C C . PRO A 1 177 ? -8.106 -10.736 12.644 1.00 95.81 177 PRO A C 1
ATOM 1451 O O . PRO A 1 177 ? -8.259 -9.635 13.182 1.00 95.81 177 PRO A O 1
ATOM 1454 N N . LEU A 1 178 ? -8.124 -10.901 11.320 1.00 97.81 178 LEU A N 1
ATOM 1455 C CA . LEU A 1 178 ? -8.486 -9.825 10.404 1.00 97.81 178 LEU A CA 1
ATOM 1456 C C . LEU A 1 178 ? -9.945 -9.419 10.652 1.00 97.81 178 LEU A C 1
ATOM 1458 O O . LEU A 1 178 ? -10.851 -10.248 10.574 1.00 97.81 178 LEU A O 1
ATOM 1462 N N . PHE A 1 179 ? -10.161 -8.142 10.955 1.00 98.19 179 PHE A N 1
ATOM 1463 C CA . PHE A 1 179 ? -11.478 -7.563 11.208 1.00 98.19 179 PHE A CA 1
ATOM 1464 C C . PHE A 1 179 ? -12.026 -6.845 9.975 1.00 98.19 179 PHE A C 1
ATOM 1466 O O . PHE A 1 179 ? -13.189 -7.021 9.621 1.00 98.19 179 PHE A O 1
ATOM 1473 N N . PHE A 1 180 ? -11.187 -6.049 9.314 1.00 98.44 180 PHE A N 1
ATOM 1474 C CA . PHE A 1 180 ? -11.556 -5.294 8.120 1.00 98.44 180 PHE A CA 1
ATOM 1475 C C . PHE A 1 180 ? -10.328 -5.055 7.239 1.00 98.44 180 PHE A C 1
ATOM 1477 O O . PHE A 1 180 ? -9.223 -4.886 7.752 1.00 98.44 180 PHE A O 1
ATOM 1484 N N . ARG A 1 181 ? -10.509 -5.024 5.917 1.00 98.25 181 ARG A N 1
ATOM 1485 C CA . ARG A 1 181 ? -9.449 -4.712 4.952 1.00 98.25 181 ARG A CA 1
ATOM 1486 C C . ARG A 1 181 ? -10.031 -3.983 3.755 1.00 98.25 181 ARG A C 1
ATOM 1488 O O . ARG A 1 181 ? -11.086 -4.367 3.259 1.00 98.25 181 ARG A O 1
ATOM 1495 N N . THR A 1 182 ? -9.323 -2.964 3.286 1.00 98.12 182 THR A N 1
ATOM 1496 C CA . THR A 1 182 ? -9.677 -2.230 2.072 1.00 98.12 182 THR A CA 1
ATOM 1497 C C . THR A 1 182 ? -8.438 -1.626 1.419 1.00 98.12 182 THR A C 1
ATOM 1499 O O . THR A 1 182 ? -7.480 -1.259 2.096 1.00 98.12 182 THR A O 1
ATOM 1502 N N . GLU A 1 183 ? -8.472 -1.491 0.100 1.00 97.38 183 GLU A N 1
ATOM 1503 C CA . GLU A 1 183 ? -7.543 -0.648 -0.671 1.00 97.38 183 GLU A CA 1
ATOM 1504 C C . GLU A 1 183 ? -8.156 0.732 -0.961 1.00 97.38 183 GLU A C 1
ATOM 1506 O O . GLU A 1 183 ? -7.496 1.626 -1.482 1.00 97.38 183 GLU A O 1
ATOM 1511 N N . HIS A 1 184 ? -9.427 0.919 -0.598 1.00 97.06 184 HIS A N 1
ATOM 1512 C CA . HIS A 1 184 ? -10.223 2.102 -0.884 1.00 97.06 184 HIS A CA 1
ATOM 1513 C C . HIS A 1 184 ? -10.691 2.765 0.406 1.00 97.06 184 HIS A C 1
ATOM 1515 O O . HIS A 1 184 ? -11.509 2.215 1.149 1.00 97.06 184 HIS A O 1
ATOM 1521 N N . TRP A 1 185 ? -10.176 3.962 0.655 1.00 95.81 185 TRP A N 1
ATOM 1522 C CA . TRP A 1 185 ? -10.672 4.877 1.674 1.00 95.81 185 TRP A CA 1
ATOM 1523 C C . TRP A 1 185 ? -10.342 6.320 1.294 1.00 95.81 185 TRP A C 1
ATOM 1525 O O . TRP A 1 185 ? -9.627 6.562 0.316 1.00 95.81 185 TRP A O 1
ATOM 1535 N N . ARG A 1 186 ? -10.888 7.271 2.053 1.00 93.38 186 ARG A N 1
ATOM 1536 C CA . ARG A 1 186 ? -10.469 8.671 2.014 1.00 93.38 186 ARG A CA 1
ATOM 1537 C C . ARG A 1 186 ? -9.319 8.857 3.001 1.00 93.38 186 ARG A C 1
ATOM 1539 O O . ARG A 1 186 ? -9.535 8.879 4.212 1.00 93.38 186 ARG A O 1
ATOM 1546 N N . HIS A 1 187 ? -8.099 8.899 2.487 1.00 91.56 187 HIS A N 1
ATOM 1547 C CA . HIS A 1 187 ? -6.907 9.253 3.242 1.00 91.56 187 HIS A CA 1
ATOM 1548 C C . HIS A 1 187 ? -6.927 10.763 3.556 1.00 91.56 187 HIS A C 1
ATOM 1550 O O . HIS A 1 187 ? -7.334 11.527 2.673 1.00 91.56 187 HIS A O 1
ATOM 1556 N N . PRO A 1 188 ? -6.542 11.190 4.777 1.00 89.44 188 PRO A N 1
ATOM 1557 C CA . PRO A 1 188 ? -6.475 12.610 5.127 1.00 89.44 188 PRO A CA 1
ATOM 1558 C C . PRO A 1 188 ? -5.524 13.390 4.216 1.00 89.44 188 PRO A C 1
ATOM 1560 O O . PRO A 1 188 ? -4.545 12.827 3.747 1.00 89.44 188 PRO A O 1
ATOM 1563 N N . ASP A 1 189 ? -5.808 14.670 3.986 1.00 81.56 189 ASP A N 1
ATOM 1564 C CA . ASP A 1 189 ? -4.888 15.625 3.341 1.00 81.56 189 ASP A CA 1
ATOM 1565 C C . ASP A 1 189 ? -4.189 16.508 4.396 1.00 81.56 189 ASP A C 1
ATOM 1567 O O . ASP A 1 189 ? -4.576 16.493 5.569 1.00 81.56 189 ASP A O 1
ATOM 1571 N N . VAL A 1 190 ? -3.166 17.286 4.010 1.00 74.94 190 VAL A N 1
ATOM 1572 C CA . VAL A 1 190 ? -2.334 18.126 4.893 1.00 74.94 190 VAL A CA 1
ATOM 1573 C C . VAL A 1 190 ? -3.225 18.973 5.807 1.00 74.94 190 VAL A C 1
ATOM 1575 O O . VAL A 1 190 ? -4.010 19.791 5.337 1.00 74.94 190 VAL A O 1
ATOM 1578 N N . MET A 1 191 ? -3.068 18.806 7.128 1.00 78.06 191 MET A N 1
ATOM 1579 C CA . MET A 1 191 ? -3.853 19.444 8.207 1.00 78.06 191 MET A CA 1
ATOM 1580 C C . MET A 1 191 ? -5.235 18.843 8.521 1.00 78.06 191 MET A C 1
ATOM 1582 O O . MET A 1 191 ? -5.845 19.263 9.511 1.00 78.06 191 MET A O 1
ATOM 1586 N N . GLU A 1 192 ? -5.738 17.878 7.750 1.00 86.56 192 GLU A N 1
ATOM 1587 C CA . GLU A 1 192 ? -6.978 17.167 8.073 1.00 86.56 192 GLU A CA 1
ATOM 1588 C C . GLU A 1 192 ? -6.720 16.064 9.104 1.00 86.56 192 GLU A C 1
ATOM 1590 O O . GLU A 1 192 ? -5.751 15.308 9.022 1.00 86.56 192 GLU A O 1
ATOM 1595 N N . LYS A 1 193 ? -7.608 15.954 10.095 1.00 89.06 193 LYS A N 1
ATOM 1596 C CA . LYS A 1 193 ? -7.542 14.872 11.076 1.00 89.06 193 LYS A CA 1
ATOM 1597 C C . LYS A 1 193 ? -8.380 13.679 10.624 1.00 89.06 193 LYS A C 1
ATOM 1599 O O . LYS A 1 193 ? -9.524 13.883 10.217 1.00 89.06 193 LYS A O 1
ATOM 1604 N N . PRO A 1 194 ? -7.897 12.440 10.799 1.00 91.38 194 PRO A N 1
ATOM 1605 C CA . PRO A 1 194 ? -8.693 11.228 10.611 1.00 91.38 194 PRO A CA 1
ATOM 1606 C C . PRO A 1 194 ? -10.072 11.299 11.277 1.00 91.38 194 PRO A C 1
ATOM 1608 O O . PRO A 1 194 ? -11.073 10.953 10.657 1.00 91.38 194 PRO A O 1
ATOM 1611 N N . SER A 1 195 ? -10.169 11.837 12.494 1.00 92.75 195 SER A N 1
ATOM 1612 C CA . SER A 1 195 ? -11.434 12.018 13.217 1.00 92.75 195 SER A CA 1
ATOM 1613 C C . SER A 1 195 ? -12.456 12.927 12.533 1.00 92.75 195 SER A C 1
ATOM 1615 O O . SER A 1 195 ? -13.639 12.870 12.873 1.00 92.75 195 SER A O 1
ATOM 1617 N N . GLN A 1 196 ? -12.045 13.736 11.556 1.00 92.50 196 GLN A N 1
ATOM 1618 C CA . GLN A 1 196 ? -12.926 14.583 10.748 1.00 92.50 196 GLN A CA 1
ATOM 1619 C C . GLN A 1 196 ? -13.442 13.867 9.490 1.00 92.50 196 GLN A C 1
ATOM 1621 O O . GLN A 1 196 ? -14.350 14.371 8.833 1.00 92.50 196 GLN A O 1
ATOM 1626 N N . ILE A 1 197 ? -12.909 12.686 9.177 1.00 93.31 197 ILE A N 1
ATOM 1627 C CA . ILE A 1 197 ? -13.221 11.922 7.971 1.00 93.31 197 ILE A CA 1
ATOM 1628 C C . ILE A 1 197 ? -14.204 10.799 8.307 1.00 93.31 197 ILE A C 1
ATOM 1630 O O . ILE A 1 197 ? -13.958 9.977 9.194 1.00 93.31 197 ILE A O 1
ATOM 1634 N N . GLU A 1 198 ? -15.299 10.720 7.544 1.00 95.69 198 GLU A N 1
ATOM 1635 C CA . GLU A 1 198 ? -16.385 9.751 7.758 1.00 95.69 198 GLU A CA 1
ATOM 1636 C C . GLU A 1 198 ? -15.868 8.304 7.842 1.00 95.69 198 GLU A C 1
ATOM 1638 O O . GLU A 1 198 ? -16.258 7.559 8.738 1.00 95.69 198 GLU A O 1
ATOM 1643 N N . PHE A 1 199 ? -14.927 7.922 6.973 1.00 96.38 199 PHE A N 1
ATOM 1644 C CA . PHE A 1 199 ? -14.338 6.581 6.963 1.00 96.38 199 PHE A CA 1
ATOM 1645 C C . PHE A 1 199 ? -13.740 6.167 8.322 1.00 96.38 199 PHE A C 1
ATOM 1647 O O . PHE A 1 199 ? -14.030 5.077 8.817 1.00 96.38 199 PHE A O 1
ATOM 1654 N N . PHE A 1 200 ? -12.951 7.028 8.974 1.00 95.25 200 PHE A N 1
ATOM 1655 C CA . PHE A 1 200 ? -12.344 6.686 10.267 1.00 95.25 200 PHE A CA 1
ATOM 1656 C C . PHE A 1 200 ? -13.363 6.729 11.414 1.00 95.25 200 PHE A C 1
ATOM 1658 O O . PHE A 1 200 ? -13.267 5.925 12.341 1.00 95.25 200 PHE A O 1
ATOM 1665 N N . GLN A 1 201 ? -14.379 7.598 11.340 1.00 95.56 201 GLN A N 1
ATOM 1666 C CA . GLN A 1 201 ? -15.502 7.595 12.291 1.00 95.56 201 GLN A CA 1
ATOM 1667 C C . GLN A 1 201 ? -16.316 6.291 12.206 1.00 95.56 201 GLN A C 1
ATOM 1669 O O . GLN A 1 201 ? -16.750 5.741 13.226 1.00 95.56 201 GLN A O 1
ATOM 1674 N N . GLN A 1 202 ? -16.507 5.770 10.991 1.00 96.44 202 GLN A N 1
ATOM 1675 C CA . GLN A 1 202 ? -17.143 4.475 10.776 1.00 96.44 202 GLN A CA 1
ATOM 1676 C C . GLN A 1 202 ? -16.261 3.322 11.270 1.00 96.44 202 GLN A C 1
ATOM 1678 O O . GLN A 1 202 ? -16.794 2.410 11.900 1.00 96.44 202 GLN A O 1
ATOM 1683 N N . LEU A 1 203 ? -14.935 3.373 11.071 1.00 96.31 203 LEU A N 1
ATOM 1684 C CA . LEU A 1 203 ? -14.008 2.384 11.639 1.00 96.31 203 LEU A CA 1
ATOM 1685 C C . LEU A 1 203 ? -14.084 2.333 13.170 1.00 96.31 203 LEU A C 1
ATOM 1687 O O . LEU A 1 203 ? -14.224 1.244 13.725 1.00 96.31 203 LEU A O 1
ATOM 1691 N N . ASP A 1 204 ? -14.066 3.483 13.851 1.00 95.50 204 ASP A N 1
ATOM 1692 C CA . ASP A 1 204 ? -14.243 3.556 15.311 1.00 95.50 204 ASP A CA 1
ATOM 1693 C C . ASP A 1 204 ? -15.566 2.908 15.745 1.00 95.50 204 ASP A C 1
ATOM 1695 O O . ASP A 1 204 ? -15.604 2.031 16.614 1.00 95.50 204 ASP A O 1
ATOM 1699 N N . SER A 1 205 ? -16.655 3.259 15.054 1.00 95.12 205 SER A N 1
ATOM 1700 C CA . SER A 1 205 ? -17.979 2.686 15.305 1.00 95.12 205 SER A CA 1
ATOM 1701 C C . SER A 1 205 ? -18.022 1.173 15.071 1.00 95.12 205 SER A C 1
ATOM 1703 O O . SER A 1 205 ? -18.661 0.455 15.846 1.00 95.12 205 SER A O 1
ATOM 1705 N N . ALA A 1 206 ? -17.362 0.684 14.020 1.00 96.31 206 ALA A N 1
ATOM 1706 C CA . ALA A 1 206 ? -17.318 -0.725 13.651 1.00 96.31 206 ALA A CA 1
ATOM 1707 C C . ALA A 1 206 ? -16.522 -1.530 14.679 1.00 96.31 206 ALA A C 1
ATOM 1709 O O . ALA A 1 206 ? -16.987 -2.575 15.135 1.00 96.31 206 ALA A O 1
ATOM 1710 N N . ILE A 1 207 ? -15.373 -1.009 15.117 1.00 94.56 207 ILE A N 1
ATOM 1711 C CA . ILE A 1 207 ? -14.547 -1.602 16.174 1.00 94.56 207 ILE A CA 1
ATOM 1712 C C . ILE A 1 207 ? -15.342 -1.678 17.484 1.00 94.56 207 ILE A C 1
ATOM 1714 O O . ILE A 1 207 ? -15.397 -2.745 18.101 1.00 94.56 207 ILE A O 1
ATOM 1718 N N . ALA A 1 208 ? -16.018 -0.592 17.876 1.00 92.25 208 ALA A N 1
ATOM 1719 C CA . ALA A 1 208 ? -16.806 -0.530 19.109 1.00 92.25 208 ALA A CA 1
ATOM 1720 C C . ALA A 1 208 ? -18.029 -1.465 19.099 1.00 92.25 208 ALA A C 1
ATOM 1722 O O . ALA A 1 208 ? -18.413 -1.998 20.142 1.00 92.25 208 ALA A O 1
ATOM 1723 N N . LYS A 1 209 ? -18.659 -1.662 17.934 1.00 93.38 209 LYS A N 1
ATOM 1724 C CA . LYS A 1 209 ? -19.806 -2.573 17.757 1.00 93.38 209 LYS A CA 1
ATOM 1725 C C . LYS A 1 209 ? -19.393 -4.002 17.401 1.00 93.38 209 LYS A C 1
ATOM 1727 O O . LYS A 1 209 ? -20.245 -4.885 17.400 1.00 93.38 209 LYS A O 1
ATOM 1732 N N . ASN A 1 210 ? -18.108 -4.224 17.123 1.00 94.38 210 ASN A N 1
ATOM 1733 C CA . ASN A 1 210 ? -17.574 -5.459 16.559 1.00 94.38 210 ASN A CA 1
ATOM 1734 C C . ASN A 1 210 ? -18.333 -5.900 15.289 1.00 94.38 210 ASN A C 1
ATOM 1736 O O . ASN A 1 210 ? -18.661 -7.075 15.129 1.00 94.38 210 ASN A O 1
ATOM 1740 N N . ASP A 1 211 ? -18.621 -4.939 14.410 1.00 96.19 211 ASP A N 1
ATOM 1741 C CA . ASP A 1 211 ? -19.399 -5.131 13.187 1.00 96.19 211 ASP A CA 1
ATOM 1742 C C . ASP A 1 211 ? -18.777 -4.332 12.027 1.00 96.19 211 ASP A C 1
ATOM 1744 O O . ASP A 1 211 ? -19.003 -3.124 11.934 1.00 96.19 211 ASP A O 1
ATOM 1748 N N . PRO A 1 212 ? -17.975 -4.969 11.150 1.00 96.62 212 PRO A N 1
ATOM 1749 C CA . PRO A 1 212 ? -17.351 -4.292 10.016 1.00 96.62 212 PRO A CA 1
ATOM 1750 C C . PRO A 1 212 ? -18.337 -4.013 8.873 1.00 96.62 212 PRO A C 1
ATOM 1752 O O . PRO A 1 212 ? -18.011 -3.244 7.974 1.00 96.62 212 PRO A O 1
ATOM 1755 N N . SER A 1 213 ? -19.540 -4.603 8.888 1.00 97.00 213 SER A N 1
ATOM 1756 C CA . SER A 1 213 ? -20.514 -4.446 7.798 1.00 97.00 213 SER A CA 1
ATOM 1757 C C . SER A 1 213 ? -21.129 -3.047 7.724 1.00 97.00 213 SER A C 1
ATOM 1759 O O . SER A 1 213 ? -21.701 -2.686 6.701 1.00 97.00 213 SER A O 1
ATOM 1761 N N . ILE A 1 214 ? -20.978 -2.245 8.784 1.00 95.75 214 ILE A N 1
ATOM 1762 C CA . ILE A 1 214 ? -21.453 -0.856 8.824 1.00 95.75 214 ILE A CA 1
ATOM 1763 C C . ILE A 1 214 ? -20.531 0.119 8.084 1.00 95.75 214 ILE A C 1
ATOM 1765 O O . ILE A 1 214 ? -20.859 1.301 7.999 1.00 95.75 214 ILE A O 1
ATOM 1769 N N . ILE A 1 215 ? -19.358 -0.342 7.637 1.00 97.25 215 ILE A N 1
ATOM 1770 C CA . ILE A 1 215 ? -18.392 0.501 6.939 1.00 97.25 215 ILE A CA 1
ATOM 1771 C C . ILE A 1 215 ? -18.835 0.642 5.483 1.00 97.25 215 ILE A C 1
ATOM 1773 O O . ILE A 1 215 ? -18.830 -0.314 4.708 1.00 97.25 215 ILE A O 1
ATOM 1777 N N . GLU A 1 216 ? -19.175 1.864 5.109 1.00 96.62 216 GLU A N 1
ATOM 1778 C CA . GLU A 1 216 ? -19.466 2.306 3.756 1.00 96.62 216 GLU A CA 1
ATOM 1779 C C . GLU A 1 216 ? -18.296 3.140 3.230 1.00 96.62 216 GLU A C 1
ATOM 1781 O O . GLU A 1 216 ? -18.022 4.244 3.706 1.00 96.62 216 GLU A O 1
ATOM 1786 N N . ILE A 1 217 ? -17.618 2.633 2.202 1.00 94.19 217 ILE A N 1
ATOM 1787 C CA . ILE A 1 217 ? -16.522 3.354 1.555 1.00 94.19 217 ILE A CA 1
ATOM 1788 C C . ILE A 1 217 ? -17.109 4.404 0.608 1.00 94.19 217 ILE A C 1
ATOM 1790 O O . ILE A 1 217 ? -17.720 4.072 -0.408 1.00 94.19 217 ILE A O 1
ATOM 1794 N N . LYS A 1 218 ? -16.884 5.677 0.938 1.00 91.81 218 LYS A N 1
ATOM 1795 C CA . LYS A 1 218 ? -17.233 6.845 0.121 1.00 91.81 218 LYS A CA 1
ATOM 1796 C C . LYS A 1 218 ? -15.967 7.644 -0.183 1.00 91.81 218 LYS A C 1
ATOM 1798 O O . LYS A 1 218 ? -15.034 7.635 0.615 1.00 91.81 218 LYS A O 1
ATOM 1803 N N . GLU A 1 219 ? -15.950 8.312 -1.336 1.00 89.81 219 GLU A N 1
ATOM 1804 C CA . GLU A 1 219 ? -14.924 9.307 -1.705 1.00 89.81 219 GLU A CA 1
ATOM 1805 C C . GLU A 1 219 ? -13.473 8.818 -1.550 1.00 89.81 219 GLU A C 1
ATOM 1807 O O . GLU A 1 219 ? -12.632 9.473 -0.937 1.00 89.81 219 GLU A O 1
ATOM 1812 N N . SER A 1 220 ? -13.163 7.638 -2.092 1.00 94.88 220 SER A N 1
ATOM 1813 C CA . SER A 1 220 ? -11.806 7.108 -1.998 1.00 94.88 220 SER A CA 1
ATOM 1814 C C . SER A 1 220 ? -10.815 7.922 -2.832 1.00 94.88 220 SER A C 1
ATOM 1816 O O . SER A 1 220 ? -11.051 8.168 -4.013 1.00 94.88 220 SER A O 1
ATOM 1818 N N . ASN A 1 221 ? -9.680 8.278 -2.228 1.00 94.12 221 ASN A N 1
ATOM 1819 C CA . ASN A 1 221 ? -8.577 8.979 -2.889 1.00 94.12 221 ASN A CA 1
ATOM 1820 C C . ASN A 1 221 ? -7.272 8.166 -2.894 1.00 94.12 221 ASN A C 1
ATOM 1822 O O . ASN A 1 221 ? -6.244 8.682 -3.295 1.00 94.12 221 ASN A O 1
ATOM 1826 N N . THR A 1 222 ? -7.271 6.893 -2.506 1.00 94.00 222 THR A N 1
ATOM 1827 C CA . THR A 1 222 ? -6.043 6.088 -2.313 1.00 94.00 222 THR A CA 1
ATOM 1828 C C . THR A 1 222 ? -5.407 5.555 -3.593 1.00 94.00 222 THR A C 1
ATOM 1830 O O . THR A 1 222 ? -4.335 4.955 -3.545 1.00 94.00 222 THR A O 1
ATOM 1833 N N . HIS A 1 223 ? -6.034 5.773 -4.751 1.00 94.75 223 HIS A N 1
ATOM 1834 C CA . HIS A 1 223 ? -5.404 5.481 -6.034 1.00 94.75 223 HIS A CA 1
ATOM 1835 C C . HIS A 1 223 ? -4.188 6.395 -6.250 1.00 94.75 223 HIS A C 1
ATOM 1837 O O . HIS A 1 223 ? -4.278 7.598 -6.003 1.00 94.75 223 HIS A O 1
ATOM 1843 N N . TRP A 1 224 ? -3.071 5.840 -6.738 1.00 93.56 224 TRP A N 1
ATOM 1844 C CA . TRP A 1 224 ? -1.805 6.568 -6.916 1.00 93.56 224 TRP A CA 1
ATOM 1845 C C . TRP A 1 224 ? -1.950 7.823 -7.781 1.00 93.56 224 TRP A C 1
ATOM 1847 O O . TRP A 1 224 ? -1.262 8.804 -7.542 1.00 93.56 224 TRP A O 1
ATOM 1857 N N . SER A 1 225 ? -2.886 7.833 -8.736 1.00 92.88 225 SER A N 1
ATOM 1858 C CA . SER A 1 225 ? -3.106 8.980 -9.630 1.00 92.88 225 SER A CA 1
ATOM 1859 C C . SER A 1 225 ? -3.603 10.242 -8.917 1.00 92.88 225 SER A C 1
ATOM 1861 O O . SER A 1 225 ? -3.661 11.295 -9.540 1.00 92.88 225 SER A O 1
ATOM 1863 N N . ASN A 1 226 ? -4.009 10.144 -7.646 1.00 91.25 226 ASN A N 1
ATOM 1864 C CA . ASN A 1 226 ? -4.363 11.302 -6.823 1.00 91.25 226 ASN A CA 1
ATOM 1865 C C . ASN A 1 226 ? -3.152 11.896 -6.075 1.00 91.25 226 ASN A C 1
ATOM 1867 O O . ASN A 1 226 ? -3.309 12.928 -5.433 1.00 91.25 226 ASN A O 1
ATOM 1871 N N . TRP A 1 227 ? -1.982 11.248 -6.137 1.00 87.88 227 TRP A N 1
ATOM 1872 C CA . TRP A 1 227 ? -0.789 11.548 -5.332 1.00 87.88 227 TRP A CA 1
ATOM 1873 C C . TRP A 1 227 ? 0.471 11.520 -6.206 1.00 87.88 227 TRP A C 1
ATOM 1875 O O . TRP A 1 227 ? 1.362 10.696 -6.009 1.00 87.88 227 TRP A O 1
ATOM 1885 N N . THR A 1 228 ? 0.494 12.362 -7.238 1.00 86.75 228 THR A N 1
ATOM 1886 C CA . THR A 1 228 ? 1.588 12.430 -8.222 1.00 86.75 228 THR A CA 1
ATOM 1887 C C . THR A 1 228 ? 2.282 13.793 -8.232 1.00 86.75 228 THR A C 1
ATOM 1889 O O . THR A 1 228 ? 2.958 14.114 -9.205 1.00 86.75 228 THR A O 1
ATOM 1892 N N . TYR A 1 229 ? 2.065 14.653 -7.228 1.00 76.69 229 TYR A N 1
ATOM 1893 C CA . TYR A 1 229 ? 2.647 16.000 -7.225 1.00 76.69 229 TYR A CA 1
ATOM 1894 C C . TYR A 1 229 ? 4.165 15.955 -7.013 1.00 76.69 229 TYR A C 1
ATOM 1896 O O . TYR A 1 229 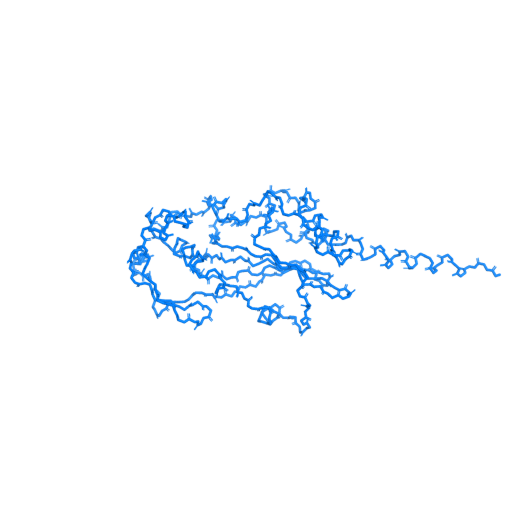? 4.894 16.693 -7.674 1.00 76.69 229 TYR A O 1
ATOM 1904 N N . SER A 1 230 ? 4.626 15.068 -6.129 1.00 68.69 230 SER A N 1
ATOM 1905 C CA . SER A 1 230 ? 6.043 14.798 -5.864 1.00 68.69 230 SER A CA 1
ATOM 1906 C C . SER A 1 230 ? 6.669 13.742 -6.766 1.00 68.69 230 SER A C 1
ATOM 1908 O O . SER A 1 230 ? 7.849 13.450 -6.567 1.00 68.69 230 SER A O 1
ATOM 1910 N N . ASP A 1 231 ? 5.940 13.209 -7.760 1.00 74.94 231 ASP A N 1
ATOM 1911 C CA . ASP A 1 231 ? 6.550 12.365 -8.788 1.00 74.94 231 ASP A CA 1
ATOM 1912 C C . ASP A 1 231 ? 7.659 13.199 -9.444 1.00 74.94 231 ASP A C 1
ATOM 1914 O O . ASP A 1 231 ? 7.407 14.067 -10.286 1.00 74.94 231 ASP A O 1
ATOM 1918 N N . GLN A 1 232 ? 8.898 12.983 -8.998 1.00 60.50 232 GLN A N 1
ATOM 1919 C CA . GLN A 1 232 ? 10.063 13.624 -9.581 1.00 60.50 232 GLN A CA 1
ATOM 1920 C C . GLN A 1 232 ? 10.037 13.278 -11.075 1.00 60.50 232 GLN A C 1
ATOM 1922 O O . GLN A 1 232 ? 9.723 12.131 -11.416 1.00 60.50 232 GLN A O 1
ATOM 1927 N N . PRO A 1 233 ? 10.343 14.220 -11.984 1.00 53.28 233 PRO A N 1
ATOM 1928 C CA . PRO A 1 233 ? 10.711 13.818 -13.329 1.00 53.28 233 PRO A CA 1
ATOM 1929 C C . PRO A 1 233 ? 11.882 12.848 -13.162 1.00 53.28 233 PRO A C 1
ATOM 1931 O O . PRO A 1 233 ? 12.929 13.241 -12.649 1.00 53.28 233 PRO A O 1
ATOM 1934 N N . ASP A 1 234 ? 11.630 11.571 -13.459 1.00 48.78 234 ASP A N 1
ATOM 1935 C CA . ASP A 1 234 ? 12.622 10.508 -13.366 1.00 48.78 234 ASP A CA 1
ATOM 1936 C C . ASP A 1 234 ? 13.912 11.009 -14.051 1.00 48.78 234 ASP A C 1
ATOM 1938 O O . ASP A 1 234 ? 13.833 11.536 -15.162 1.00 48.78 234 ASP A O 1
ATOM 1942 N N . PHE A 1 235 ? 15.017 10.934 -13.296 1.00 43.44 235 PHE A N 1
ATOM 1943 C CA . PHE A 1 235 ? 16.372 11.475 -13.513 1.00 43.44 235 PHE A CA 1
ATOM 1944 C C . PHE A 1 235 ? 16.768 11.876 -14.943 1.00 43.44 235 PHE A C 1
ATOM 1946 O O . PHE A 1 235 ? 16.648 11.037 -15.862 1.00 43.44 235 PHE A O 1
#

Radius of gyration: 21.12 Å; Cα contacts (8 Å, |Δi|>4): 382; chains: 1; bounding box: 53×34×79 Å

Solvent-accessible surface area (backbone atoms only — not comparable to full-atom values): 13568 Å² total; per-residue (Å²): 140,89,73,69,70,63,59,55,50,53,52,52,49,48,56,62,44,70,61,54,72,55,58,47,54,49,48,36,70,36,37,72,88,56,32,52,70,51,38,84,62,38,38,48,43,44,42,38,40,38,33,27,38,60,98,86,46,45,36,41,38,40,38,35,35,29,36,60,92,53,43,28,32,36,37,38,37,41,35,76,89,44,93,50,61,47,78,45,77,40,79,35,55,49,51,96,61,75,63,51,50,99,86,70,43,65,67,67,56,70,66,43,79,46,64,37,25,45,66,80,44,83,45,77,48,63,54,48,76,63,57,31,60,77,64,72,47,74,60,74,86,54,36,73,54,58,51,49,34,50,47,43,65,79,44,48,78,61,71,56,77,52,70,74,55,44,31,58,75,74,70,47,89,75,84,54,49,81,58,45,74,43,58,61,36,55,70,47,49,86,92,53,49,44,64,77,36,68,61,50,49,35,47,45,52,17,63,61,67,73,39,61,83,75,57,71,81,60,79,60,52,45,56,33,89,74,39,56,84,44,55,64,80,69,126